Protein AF-A0A946QRP7-F1 (afdb_monomer)

Nearest PDB structures (foldseek):
  4a2l-assembly2_D  TM=2.922E-01  e=2.747E-07  Bacteroides thetaiotaomicron VPI-5482
  6b9p-assembly1_B  TM=4.156E-01  e=3.547E+00  Canavalia ensiformis
  6b9o-assembly1_B  TM=3.898E-01  e=5.052E+00  Canavalia ensiformis
  1o7d-assembly1_D  TM=2.443E-01  e=5.052E+00  Bos taurus
  4dcb-assembly1_A  TM=2.037E-01  e=5.589E+00  Yersinia pestis

Radius of gyration: 25.1 Å; Cα contacts (8 Å, |Δi|>4): 862; chains: 1; bounding box: 64×83×56 Å

Solvent-accessible surface area (backbone atoms only — not comparable to full-atom values): 19568 Å² total; per-residue (Å²): 140,82,86,84,82,82,82,82,81,80,81,77,78,76,80,74,70,78,79,67,77,67,66,75,64,55,45,52,29,29,33,78,81,69,46,46,33,47,33,47,56,56,91,50,37,37,37,35,41,32,65,49,66,66,52,32,25,36,39,36,46,32,38,52,60,80,53,36,36,43,34,41,37,36,36,39,86,80,22,74,44,75,55,55,36,38,42,31,33,35,53,80,49,76,48,35,35,36,56,74,46,60,46,57,94,68,84,69,53,38,36,37,47,64,73,92,68,90,76,70,59,99,82,59,80,80,86,62,72,75,74,69,53,44,74,48,96,40,78,53,23,27,52,47,88,72,55,57,28,47,21,37,33,96,56,35,38,37,36,15,14,71,82,67,5,29,36,34,27,37,67,88,74,68,50,54,40,85,70,39,68,87,53,34,18,56,21,33,21,36,32,90,84,66,33,51,33,27,18,31,77,87,19,36,39,33,36,43,80,83,86,51,78,44,77,54,83,53,63,51,37,71,32,44,28,52,34,79,86,61,40,44,35,37,34,30,81,82,28,33,35,28,38,49,40,80,89,78,65,42,69,46,77,75,50,74,50,96,76,44,76,59,47,66,49,56,42,99,69,23,47,35,38,40,26,88,94,50,39,27,46,23,40,33,49,81,84,76,49,75,73,46,67,52,59,93,82,60,50,59,75,39,70,27,52,15,68,81,59,50,40,35,32,23,32,59,92,74,25,34,33,28,37,59,52,97,93,41,78,44,80,42,68,77,55,46,38,38,73,35,53,26,29,20,60,91,57,54,60,36,31,35,46,56,130

pLDDT: mean 77.42, std 19.32, range [30.17, 98.19]

Structure (mmCIF, N/CA/C/O backbone):
data_AF-A0A946QRP7-F1
#
_entry.id   AF-A0A946QRP7-F1
#
loop_
_atom_site.group_PDB
_atom_site.id
_atom_site.type_symbol
_atom_site.label_atom_id
_atom_site.label_alt_id
_atom_site.label_comp_id
_atom_site.label_asym_id
_atom_site.label_entity_id
_atom_site.label_seq_id
_atom_site.pdbx_PDB_ins_code
_atom_site.Cartn_x
_atom_site.Cartn_y
_atom_site.Cartn_z
_atom_site.occupancy
_atom_site.B_iso_or_equiv
_atom_site.auth_seq_id
_atom_site.auth_comp_id
_atom_site.auth_asym_id
_atom_site.auth_atom_id
_atom_site.pdbx_PDB_model_num
ATOM 1 N N . MET A 1 1 ? 7.697 61.506 28.851 1.00 39.06 1 MET A N 1
ATOM 2 C CA . MET A 1 1 ? 7.958 61.391 27.393 1.00 39.06 1 MET A CA 1
ATOM 3 C C . MET A 1 1 ? 9.450 61.126 27.231 1.00 39.06 1 MET A C 1
ATOM 5 O O . MET A 1 1 ? 10.197 61.943 27.731 1.00 39.06 1 MET A O 1
ATOM 9 N N . LYS A 1 2 ? 10.005 60.052 26.667 1.00 37.62 2 LYS A N 1
ATOM 10 C CA . LYS A 1 2 ? 9.560 58.898 25.871 1.00 37.62 2 LYS A CA 1
ATOM 11 C C . LYS A 1 2 ? 10.498 57.733 26.256 1.00 37.62 2 LYS A C 1
ATOM 13 O O . LYS A 1 2 ? 11.707 57.932 26.223 1.00 37.62 2 LYS A O 1
ATOM 18 N N . ASN A 1 3 ? 9.971 56.549 26.568 1.00 34.47 3 ASN A N 1
ATOM 19 C CA . ASN A 1 3 ? 10.776 55.323 26.631 1.00 34.47 3 ASN A CA 1
ATOM 20 C C . ASN A 1 3 ? 10.746 54.674 25.245 1.00 34.47 3 ASN A C 1
ATOM 22 O O . ASN A 1 3 ? 9.676 54.327 24.750 1.00 34.47 3 ASN A O 1
ATOM 26 N N . ILE A 1 4 ? 11.907 54.561 24.602 1.00 39.34 4 ILE A N 1
ATOM 27 C CA . ILE A 1 4 ? 12.066 53.889 23.310 1.00 39.34 4 ILE A CA 1
ATOM 28 C C . ILE A 1 4 ? 12.371 52.418 23.601 1.00 39.34 4 ILE A C 1
ATOM 30 O O . ILE A 1 4 ? 13.476 52.080 24.021 1.00 39.34 4 ILE A O 1
ATOM 34 N N . LEU A 1 5 ? 11.381 51.549 23.397 1.00 35.47 5 LEU A N 1
ATOM 35 C CA . LEU A 1 5 ? 11.572 50.100 23.369 1.00 35.47 5 LEU A CA 1
ATOM 36 C C . LEU A 1 5 ? 12.282 49.730 22.056 1.00 35.47 5 LEU A C 1
ATOM 38 O O . LEU A 1 5 ? 11.764 49.997 20.972 1.00 35.47 5 LEU A O 1
ATOM 42 N N . ARG A 1 6 ? 13.464 49.115 22.144 1.00 36.88 6 ARG A N 1
ATOM 43 C CA . ARG A 1 6 ? 14.129 48.475 21.001 1.00 36.88 6 ARG A CA 1
ATOM 44 C C . ARG A 1 6 ? 13.546 47.072 20.822 1.00 36.88 6 ARG A C 1
ATOM 46 O O . ARG A 1 6 ? 13.785 46.205 21.655 1.00 36.88 6 ARG A O 1
ATOM 53 N N . PHE A 1 7 ? 12.795 46.853 19.745 1.00 32.69 7 PHE A N 1
ATOM 54 C CA . PHE A 1 7 ? 12.431 45.514 19.280 1.00 32.69 7 PHE A CA 1
ATOM 55 C C . PHE A 1 7 ? 13.573 44.966 18.421 1.00 32.69 7 PHE A C 1
ATOM 57 O O . PHE A 1 7 ? 13.824 45.463 17.325 1.00 32.69 7 PHE A O 1
ATOM 64 N N . SER A 1 8 ? 14.271 43.948 18.920 1.00 33.03 8 SER A N 1
ATOM 65 C CA . SER A 1 8 ? 15.189 43.150 18.108 1.00 33.03 8 SER A CA 1
ATOM 66 C C . SER A 1 8 ? 14.379 42.101 17.348 1.00 33.03 8 SER A C 1
ATOM 68 O O . SER A 1 8 ? 13.858 41.161 17.943 1.00 33.03 8 SER A O 1
ATOM 70 N N . ILE A 1 9 ? 14.256 42.276 16.034 1.00 35.59 9 ILE A N 1
ATOM 71 C CA . ILE A 1 9 ? 13.738 41.260 15.114 1.00 35.59 9 ILE A CA 1
ATOM 72 C C . ILE A 1 9 ? 14.839 40.208 14.921 1.00 35.59 9 ILE A C 1
ATOM 74 O O . ILE A 1 9 ? 15.878 40.492 14.329 1.00 35.59 9 ILE A O 1
ATOM 78 N N . PHE A 1 10 ? 14.614 38.993 15.419 1.00 31.73 10 PHE A N 1
ATOM 79 C CA . PHE A 1 10 ? 15.384 37.818 15.017 1.00 31.73 10 PHE A CA 1
ATOM 80 C C . PHE A 1 10 ? 14.752 37.250 13.742 1.00 31.73 10 PHE A C 1
ATOM 82 O O . PHE A 1 10 ? 13.746 36.547 13.797 1.00 31.73 10 PHE A O 1
ATOM 89 N N . ILE A 1 11 ? 15.331 37.569 12.583 1.00 35.50 11 ILE A N 1
ATOM 90 C CA . ILE A 1 11 ? 15.075 36.815 11.352 1.00 35.50 11 ILE A CA 1
ATOM 91 C C . ILE A 1 11 ? 15.794 35.473 11.512 1.00 35.50 11 ILE A C 1
ATOM 93 O O . ILE A 1 11 ? 17.017 35.388 11.412 1.00 35.50 11 ILE A O 1
ATOM 97 N N . VAL A 1 12 ? 15.031 34.417 11.789 1.00 35.22 12 VAL A N 1
ATOM 98 C CA . VAL A 1 12 ? 15.504 33.044 11.610 1.00 35.22 12 VAL A CA 1
ATOM 99 C C . VAL A 1 12 ? 15.478 32.778 10.110 1.00 35.22 12 VAL A C 1
ATOM 101 O O . VAL A 1 12 ? 14.431 32.487 9.536 1.00 35.22 12 VAL A O 1
ATOM 104 N N . ILE A 1 13 ? 16.632 32.925 9.457 1.00 35.66 13 ILE A N 1
ATOM 105 C CA . ILE A 1 13 ? 16.834 32.400 8.107 1.00 35.66 13 ILE A CA 1
ATOM 106 C C . ILE A 1 13 ? 16.807 30.880 8.249 1.00 35.66 13 ILE A C 1
ATOM 108 O O . ILE A 1 13 ? 17.801 30.257 8.618 1.00 35.66 13 ILE A O 1
ATOM 112 N N . SER A 1 14 ? 15.636 30.285 8.015 1.00 40.03 14 SER A N 1
ATOM 113 C CA . SER A 1 14 ? 15.530 28.853 7.778 1.00 40.03 14 SER A CA 1
ATOM 114 C C . SER A 1 14 ? 16.310 28.575 6.500 1.00 40.03 14 SER A C 1
ATOM 116 O O . SER A 1 14 ? 15.848 28.861 5.394 1.00 40.03 14 SER A O 1
ATOM 118 N N . ILE A 1 15 ? 17.536 28.077 6.655 1.00 37.69 15 ILE A N 1
ATOM 119 C CA . ILE A 1 15 ? 18.258 27.429 5.569 1.00 37.69 15 ILE A CA 1
ATOM 120 C C . ILE A 1 15 ? 17.484 26.139 5.320 1.00 37.69 15 ILE A C 1
ATOM 122 O O . ILE A 1 15 ? 17.766 25.091 5.898 1.00 37.69 15 ILE A O 1
ATOM 126 N N . CYS A 1 16 ? 16.435 26.252 4.508 1.00 33.66 16 CYS A N 1
ATOM 127 C CA . CYS A 1 16 ? 15.774 25.127 3.889 1.00 33.66 16 CYS A CA 1
ATOM 128 C C . CYS A 1 16 ? 16.827 24.532 2.954 1.00 33.66 16 CYS A C 1
ATOM 130 O O . CYS A 1 16 ? 16.974 24.960 1.815 1.00 33.66 16 CYS A O 1
ATOM 132 N N . CYS A 1 17 ? 17.668 23.644 3.482 1.00 30.17 17 CYS A N 1
ATOM 133 C CA . CYS A 1 17 ? 18.498 22.798 2.650 1.00 30.17 17 CYS A CA 1
ATOM 134 C C . CYS A 1 17 ? 17.491 21.894 1.934 1.00 30.17 17 CYS A C 1
ATOM 136 O O . CYS A 1 17 ? 16.826 21.112 2.622 1.00 30.17 17 CYS A O 1
ATOM 138 N N . PRO A 1 18 ? 17.253 22.054 0.620 1.00 32.53 18 PRO A N 1
ATOM 139 C CA . PRO A 1 18 ? 16.325 21.179 -0.066 1.00 32.53 18 PRO A CA 1
ATOM 140 C C . PRO A 1 18 ? 16.868 19.762 0.092 1.00 32.53 18 PRO A C 1
ATOM 142 O O . PRO A 1 18 ? 17.923 19.428 -0.447 1.00 32.53 18 PRO A O 1
ATOM 145 N N . PHE A 1 19 ? 16.165 18.930 0.860 1.00 37.78 19 PHE A N 1
ATOM 146 C CA . PHE A 1 19 ? 16.312 17.490 0.744 1.00 37.78 19 PHE A CA 1
ATOM 147 C C . PHE A 1 19 ? 15.860 17.162 -0.678 1.00 37.78 19 PHE A C 1
ATOM 149 O O . PHE A 1 19 ? 14.668 17.036 -0.953 1.00 37.78 19 PHE A O 1
ATOM 156 N N . MET A 1 20 ? 16.814 17.128 -1.611 1.00 38.25 20 MET A N 1
ATOM 157 C CA . MET A 1 20 ? 16.588 16.548 -2.923 1.00 38.25 20 MET A CA 1
ATOM 158 C C . MET A 1 20 ? 16.063 15.138 -2.681 1.00 38.25 20 MET A C 1
ATOM 160 O O . MET A 1 20 ? 16.712 14.341 -2.002 1.00 38.25 20 MET A O 1
ATOM 164 N N . SER A 1 21 ? 14.861 14.858 -3.187 1.00 44.31 21 SER A N 1
ATOM 165 C CA . SER A 1 21 ? 14.341 13.499 -3.244 1.00 44.31 21 SER A CA 1
ATOM 166 C C . SER A 1 21 ? 15.401 12.654 -3.932 1.00 44.31 21 SER A C 1
ATOM 168 O O . SER A 1 21 ? 15.685 12.876 -5.109 1.00 44.31 21 SER A O 1
ATOM 170 N N . VAL A 1 22 ? 16.015 11.723 -3.202 1.00 50.28 22 VAL A N 1
ATOM 171 C CA . VAL A 1 22 ? 16.937 10.773 -3.816 1.00 50.28 22 VAL A CA 1
ATOM 172 C C . VAL A 1 22 ? 16.120 10.026 -4.864 1.00 50.28 22 VAL A C 1
ATOM 174 O O . VAL A 1 22 ? 15.100 9.415 -4.544 1.00 50.28 22 VAL A O 1
ATOM 177 N N . SER A 1 23 ? 16.506 10.146 -6.130 1.00 63.38 23 SER A N 1
ATOM 178 C CA . SER A 1 23 ? 15.868 9.414 -7.222 1.00 63.38 23 SER A CA 1
ATOM 179 C C . SER A 1 23 ? 15.846 7.925 -6.878 1.00 63.38 23 SER A C 1
ATOM 181 O O . SER A 1 23 ? 16.883 7.401 -6.484 1.00 63.38 23 SER A O 1
ATOM 183 N N . GLN A 1 24 ? 14.715 7.238 -7.040 1.00 81.88 24 GLN A N 1
ATOM 184 C CA . GLN A 1 24 ? 14.679 5.779 -6.928 1.00 81.88 24 GLN A CA 1
ATOM 185 C C . GLN A 1 24 ? 15.330 5.175 -8.180 1.00 81.88 24 GLN A C 1
ATOM 187 O O . GLN A 1 24 ? 14.767 5.248 -9.273 1.00 81.88 24 GLN A O 1
ATOM 192 N N . LEU A 1 25 ? 16.521 4.595 -8.035 1.00 89.75 25 LEU A N 1
ATOM 193 C CA . LEU A 1 25 ? 17.347 4.079 -9.135 1.00 89.75 25 LEU A CA 1
ATOM 194 C C . LEU A 1 25 ? 17.228 2.566 -9.343 1.00 89.75 25 LEU A C 1
ATOM 196 O O . LEU A 1 25 ? 17.744 2.050 -10.336 1.00 89.75 25 LEU A O 1
ATOM 200 N N . THR A 1 26 ? 16.513 1.856 -8.465 1.00 90.31 26 THR A N 1
ATOM 201 C CA . THR A 1 26 ? 16.269 0.412 -8.620 1.00 90.31 26 THR A CA 1
ATOM 202 C C . THR A 1 26 ? 15.636 0.106 -9.980 1.00 90.31 26 THR A C 1
ATOM 204 O O . THR A 1 26 ? 14.641 0.735 -10.349 1.00 90.31 26 THR A O 1
ATOM 207 N N . GLY A 1 27 ? 16.209 -0.837 -10.733 1.00 86.44 27 GLY A N 1
ATOM 208 C CA . GLY A 1 27 ? 15.707 -1.250 -12.045 1.00 86.44 27 GLY A CA 1
ATOM 209 C C . GLY A 1 27 ? 16.775 -1.827 -12.974 1.00 86.44 27 GLY A C 1
ATOM 210 O O . GLY A 1 27 ? 17.917 -2.063 -12.574 1.00 86.44 27 GLY A O 1
ATOM 211 N N . ILE A 1 28 ? 16.386 -2.033 -14.234 1.00 88.38 28 ILE A N 1
ATOM 212 C CA . 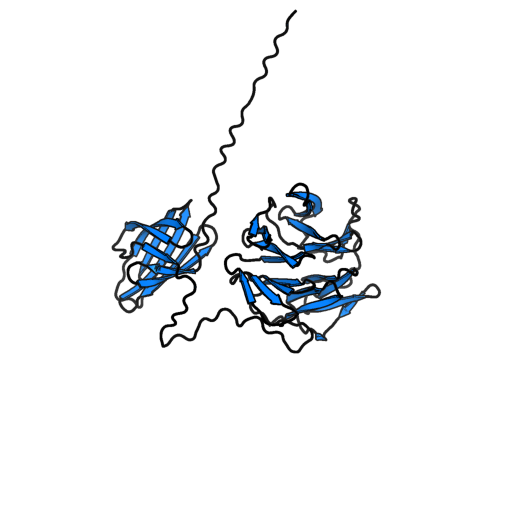ILE A 1 28 ? 17.279 -2.453 -15.316 1.00 88.38 28 ILE A CA 1
ATOM 213 C C . ILE A 1 28 ? 17.773 -1.229 -16.082 1.00 88.38 28 ILE A C 1
ATOM 215 O O . ILE A 1 28 ? 17.001 -0.334 -16.438 1.00 88.38 28 ILE A O 1
ATOM 219 N N . TRP A 1 29 ? 19.075 -1.202 -16.321 1.00 93.38 29 TRP A N 1
ATOM 220 C CA . TRP A 1 29 ? 19.761 -0.115 -16.995 1.00 93.38 29 TRP A CA 1
ATOM 221 C C . TRP A 1 29 ? 20.676 -0.672 -18.070 1.00 93.38 29 TRP A C 1
ATOM 223 O O . TRP A 1 29 ? 21.214 -1.766 -17.934 1.00 93.38 29 TRP A O 1
ATOM 233 N N . THR A 1 30 ? 20.902 0.104 -19.116 1.00 92.56 30 THR A N 1
ATOM 234 C CA . THR A 1 30 ? 21.876 -0.214 -20.159 1.00 92.56 30 THR A CA 1
ATOM 235 C C . THR A 1 30 ? 22.896 0.899 -20.253 1.00 92.56 30 THR A C 1
ATOM 237 O O . THR A 1 30 ? 22.523 2.076 -20.201 1.00 92.56 30 THR A O 1
ATOM 240 N N . ASP A 1 31 ? 24.170 0.551 -20.399 1.00 92.19 31 ASP A N 1
ATOM 241 C CA . ASP A 1 31 ? 25.181 1.555 -20.704 1.00 92.19 31 ASP A CA 1
ATOM 242 C C . ASP A 1 31 ? 25.206 1.929 -22.197 1.00 92.19 31 ASP A C 1
ATOM 244 O O . ASP A 1 31 ? 24.522 1.345 -23.040 1.00 92.19 31 ASP A O 1
ATOM 248 N N . ASN A 1 32 ? 26.031 2.913 -22.542 1.00 86.69 32 ASN A N 1
ATOM 249 C CA . ASN A 1 32 ? 26.292 3.325 -23.921 1.00 86.69 32 ASN A CA 1
ATOM 250 C C . ASN A 1 32 ? 27.049 2.278 -24.765 1.00 86.69 32 ASN A C 1
ATOM 252 O O . ASN A 1 32 ? 27.237 2.495 -25.960 1.00 86.69 32 ASN A O 1
ATOM 256 N N . GLY A 1 33 ? 27.515 1.185 -24.158 1.00 78.12 33 GLY A N 1
ATOM 257 C CA . GLY A 1 33 ? 28.095 0.020 -24.824 1.00 78.12 33 GLY A CA 1
ATOM 258 C C . GLY A 1 33 ? 27.110 -1.144 -24.988 1.00 78.12 33 GLY A C 1
ATOM 259 O O . GLY A 1 33 ? 27.500 -2.180 -25.523 1.00 78.12 33 GLY A O 1
ATOM 260 N N . GLY A 1 34 ? 25.858 -0.986 -24.543 1.00 80.94 34 GLY A N 1
ATOM 261 C CA . GLY A 1 34 ? 24.814 -2.010 -24.590 1.00 80.94 34 GLY A CA 1
ATOM 262 C C . GLY A 1 34 ? 24.870 -3.045 -23.459 1.00 80.94 34 GLY A C 1
ATOM 263 O O . GLY A 1 34 ? 24.078 -3.985 -23.468 1.00 80.94 34 GLY A O 1
ATOM 264 N N . ALA A 1 35 ? 25.768 -2.905 -22.480 1.00 84.88 35 ALA A N 1
ATOM 265 C CA . ALA A 1 35 ? 25.835 -3.810 -21.337 1.00 84.88 35 ALA A CA 1
ATOM 266 C C . ALA A 1 35 ? 24.658 -3.569 -20.384 1.00 84.88 35 ALA A C 1
ATOM 268 O O . ALA A 1 35 ? 24.302 -2.424 -20.098 1.00 84.88 35 ALA A O 1
ATOM 269 N N . THR A 1 36 ? 24.066 -4.652 -19.874 1.00 89.88 36 THR A N 1
ATOM 270 C CA . THR A 1 36 ? 22.889 -4.596 -18.996 1.00 89.88 36 THR A CA 1
ATOM 271 C C . THR A 1 36 ? 23.290 -4.643 -17.524 1.00 89.88 36 THR A C 1
ATOM 273 O O . THR A 1 36 ? 24.030 -5.523 -17.087 1.00 89.88 36 THR A O 1
ATOM 276 N N . TYR A 1 37 ? 22.739 -3.714 -16.752 1.00 94.06 37 TYR A N 1
ATOM 277 C CA . TYR A 1 37 ? 22.944 -3.520 -15.325 1.00 94.06 37 TYR A CA 1
ATOM 278 C C . TYR A 1 37 ? 21.640 -3.793 -14.576 1.00 94.06 37 TYR A C 1
ATOM 280 O O . TYR A 1 37 ? 20.587 -3.252 -14.916 1.00 94.06 37 TYR A O 1
ATOM 288 N N . ARG A 1 38 ? 21.721 -4.594 -13.515 1.00 94.31 38 ARG A N 1
ATOM 289 C CA . ARG A 1 38 ? 20.646 -4.806 -12.542 1.00 94.31 38 ARG A CA 1
ATOM 290 C C . ARG A 1 38 ? 20.975 -3.976 -11.313 1.00 94.31 38 ARG A C 1
ATOM 292 O O . ARG A 1 38 ? 21.889 -4.324 -10.571 1.00 94.31 38 ARG A O 1
ATOM 299 N N . ILE A 1 39 ? 20.275 -2.862 -11.135 1.00 95.50 39 ILE A N 1
ATOM 300 C CA . ILE A 1 39 ? 20.552 -1.889 -10.077 1.00 95.50 39 ILE A CA 1
ATOM 301 C C . ILE A 1 39 ? 19.538 -2.060 -8.948 1.00 95.50 39 ILE A C 1
ATOM 303 O O . ILE A 1 39 ? 18.332 -2.107 -9.192 1.00 95.50 39 ILE A O 1
ATOM 307 N N . ARG A 1 40 ? 20.023 -2.099 -7.704 1.00 91.50 40 ARG A N 1
ATOM 308 C CA . ARG A 1 40 ? 19.209 -2.055 -6.484 1.00 91.50 40 ARG A CA 1
ATOM 309 C C . ARG A 1 40 ? 19.663 -0.895 -5.617 1.00 91.50 40 ARG A C 1
ATOM 311 O O . ARG A 1 40 ? 20.842 -0.779 -5.301 1.00 91.50 40 ARG A O 1
ATOM 318 N N . GLN A 1 41 ? 18.713 -0.077 -5.195 1.00 90.62 41 GLN A N 1
ATOM 319 C CA . GLN A 1 41 ? 18.931 0.970 -4.211 1.00 90.62 41 GLN A CA 1
ATOM 320 C C . GLN A 1 41 ? 18.206 0.617 -2.911 1.00 90.62 41 GLN A C 1
ATOM 322 O O . GLN A 1 41 ? 17.054 0.179 -2.926 1.00 90.62 41 GLN A O 1
ATOM 327 N N . ILE A 1 42 ? 18.890 0.807 -1.787 1.00 85.00 42 ILE A N 1
ATOM 328 C CA . ILE A 1 42 ? 18.344 0.664 -0.436 1.00 85.00 42 ILE A CA 1
ATOM 329 C C . ILE A 1 42 ? 18.769 1.915 0.322 1.00 85.00 42 ILE A C 1
ATOM 331 O O . ILE A 1 42 ? 19.952 2.103 0.586 1.00 85.00 42 ILE A O 1
ATOM 335 N N . GLU A 1 43 ? 17.814 2.794 0.626 1.00 84.69 43 GLU A N 1
ATOM 336 C CA . GLU A 1 43 ? 18.100 4.114 1.202 1.00 84.69 43 GLU A CA 1
ATOM 337 C C . GLU A 1 43 ? 19.134 4.891 0.357 1.00 84.69 43 GLU A C 1
ATOM 339 O O . GLU A 1 43 ? 18.886 5.174 -0.820 1.00 84.69 43 GLU A O 1
ATOM 344 N N . ASN A 1 44 ? 20.286 5.234 0.942 1.00 83.75 44 ASN A N 1
ATOM 345 C CA . ASN A 1 44 ? 21.397 5.901 0.269 1.00 83.75 44 ASN A CA 1
ATOM 346 C C . ASN A 1 44 ? 22.451 4.927 -0.278 1.00 83.75 44 ASN A C 1
ATOM 348 O O . ASN A 1 44 ? 23.471 5.381 -0.780 1.00 83.75 44 ASN A O 1
ATOM 352 N N . GLN A 1 45 ? 22.251 3.617 -0.174 1.00 92.94 45 GLN A N 1
ATOM 353 C CA . GLN A 1 45 ? 23.156 2.613 -0.723 1.00 92.94 45 GLN A CA 1
ATOM 354 C C . GLN A 1 45 ? 22.681 2.170 -2.100 1.00 92.94 45 GLN A C 1
ATOM 356 O O . GLN A 1 45 ? 21.482 2.032 -2.352 1.00 92.94 45 GLN A O 1
ATOM 361 N N . ILE A 1 46 ? 23.633 1.898 -2.986 1.00 96.06 46 ILE A N 1
ATOM 362 C CA . ILE A 1 46 ? 23.363 1.383 -4.321 1.00 96.06 46 ILE A CA 1
ATOM 363 C C . ILE A 1 46 ? 24.275 0.204 -4.627 1.00 96.06 46 ILE A C 1
ATOM 365 O O . ILE A 1 46 ? 25.467 0.198 -4.315 1.00 96.06 46 ILE A O 1
ATOM 369 N N . PHE A 1 47 ? 23.683 -0.793 -5.261 1.00 95.75 47 PHE A N 1
ATOM 370 C CA . PHE A 1 47 ? 24.327 -2.018 -5.682 1.00 95.75 47 PHE A CA 1
ATOM 371 C C . PHE A 1 47 ? 24.018 -2.226 -7.156 1.00 95.75 47 PHE A C 1
ATOM 373 O O . PHE A 1 47 ? 22.900 -1.942 -7.599 1.00 95.75 47 PHE A O 1
ATOM 380 N N . TRP A 1 48 ? 24.964 -2.777 -7.907 1.00 96.56 48 TRP A N 1
ATOM 381 C CA . TRP A 1 48 ? 24.611 -3.390 -9.179 1.00 96.56 48 TRP A CA 1
ATOM 382 C C . TRP A 1 48 ? 25.356 -4.679 -9.437 1.00 96.56 48 TRP A C 1
ATOM 384 O O . TRP A 1 48 ? 26.461 -4.897 -8.937 1.00 96.56 48 TRP A O 1
ATOM 394 N N . SER A 1 49 ? 24.750 -5.490 -10.293 1.00 94.25 49 SER A N 1
ATOM 395 C CA . SER A 1 49 ? 25.445 -6.508 -11.063 1.00 94.25 49 SER A CA 1
ATOM 396 C C . SER A 1 49 ? 25.302 -6.206 -12.552 1.00 94.25 49 SER A C 1
ATOM 398 O O . SER A 1 49 ? 24.255 -5.747 -13.014 1.00 94.25 49 SER A O 1
ATOM 400 N N . MET A 1 50 ? 26.366 -6.452 -13.307 1.00 91.94 50 MET A N 1
ATOM 401 C CA . MET A 1 50 ? 26.383 -6.374 -14.762 1.00 91.94 50 MET A CA 1
ATOM 402 C C . MET A 1 50 ? 26.977 -7.657 -15.314 1.00 91.94 50 MET A C 1
ATOM 404 O O . MET A 1 50 ? 28.037 -8.093 -14.870 1.00 91.94 50 MET A O 1
ATOM 408 N N . ASP A 1 51 ? 26.278 -8.251 -16.275 1.00 84.44 51 ASP A N 1
ATOM 409 C CA . ASP A 1 51 ? 26.705 -9.471 -16.946 1.00 84.44 51 ASP A CA 1
ATOM 410 C C . ASP A 1 51 ? 26.921 -9.178 -18.430 1.00 84.44 51 ASP A C 1
ATOM 412 O O . ASP A 1 51 ? 25.978 -8.899 -19.169 1.00 84.44 51 ASP A O 1
ATOM 416 N N . ALA A 1 52 ? 28.183 -9.215 -18.844 1.00 82.50 52 ALA A N 1
ATOM 417 C CA . ALA A 1 52 ? 28.613 -9.123 -20.231 1.00 82.50 52 ALA A CA 1
ATOM 418 C C . ALA A 1 52 ? 29.606 -10.255 -20.537 1.00 82.50 52 ALA A C 1
ATOM 420 O O . ALA A 1 52 ? 30.641 -10.061 -21.194 1.00 82.50 52 ALA A O 1
ATOM 421 N N . ARG A 1 53 ? 29.338 -11.452 -20.001 1.00 84.44 53 ARG A N 1
ATOM 422 C CA . ARG A 1 53 ? 30.155 -12.641 -20.255 1.00 84.44 53 ARG A CA 1
ATOM 423 C C . ARG A 1 53 ? 30.174 -12.996 -21.754 1.00 84.44 53 ARG A C 1
ATOM 425 O O . ARG A 1 53 ? 29.228 -12.701 -22.478 1.00 84.44 53 ARG A O 1
ATOM 432 N N . PRO A 1 54 ? 31.278 -13.589 -22.253 1.00 82.00 54 PRO A N 1
ATOM 433 C CA . PRO A 1 54 ? 32.444 -14.051 -21.494 1.00 82.00 54 PRO A CA 1
ATOM 434 C C . PRO A 1 54 ? 33.446 -12.937 -21.143 1.00 82.00 54 PRO A C 1
ATOM 436 O O . PRO A 1 54 ? 34.491 -13.219 -20.565 1.00 82.00 54 PRO A O 1
ATOM 439 N N . ARG A 1 55 ? 33.198 -11.671 -21.511 1.00 80.88 55 ARG A N 1
ATOM 440 C CA . ARG A 1 55 ? 34.168 -10.587 -21.303 1.00 80.88 55 ARG A CA 1
ATOM 441 C C . ARG A 1 55 ? 34.286 -10.208 -19.830 1.00 80.88 55 ARG A C 1
ATOM 443 O O . ARG A 1 55 ? 35.396 -10.209 -19.306 1.00 80.88 55 ARG A O 1
ATOM 450 N N . VAL A 1 56 ? 33.172 -9.903 -19.175 1.00 86.12 56 VAL A N 1
ATOM 451 C CA . VAL A 1 56 ? 33.170 -9.437 -17.785 1.00 86.12 56 VAL A CA 1
ATOM 452 C C . VAL A 1 56 ? 31.865 -9.802 -17.081 1.00 86.12 56 VAL A C 1
ATOM 454 O O . VAL A 1 56 ? 30.791 -9.711 -17.672 1.00 86.12 56 VAL A O 1
ATOM 457 N N . LEU A 1 57 ? 31.978 -10.196 -15.817 1.00 89.81 57 LEU A N 1
ATOM 458 C CA . LEU A 1 57 ? 30.897 -10.176 -14.839 1.00 89.81 57 LEU A CA 1
ATOM 459 C C . LEU A 1 57 ? 31.337 -9.179 -13.766 1.00 89.81 57 LEU A C 1
ATOM 461 O O . LEU A 1 57 ? 32.438 -9.301 -13.238 1.00 89.81 57 LEU A O 1
ATOM 465 N N . ASN A 1 58 ? 30.536 -8.153 -13.503 1.00 94.00 58 ASN A N 1
ATOM 466 C CA . ASN A 1 58 ? 30.935 -7.004 -12.696 1.00 94.00 58 ASN A CA 1
ATOM 467 C C . ASN A 1 58 ? 29.928 -6.751 -11.576 1.00 94.00 58 ASN A C 1
ATOM 469 O O . ASN A 1 58 ? 28.718 -6.865 -11.779 1.00 94.00 58 ASN A O 1
ATOM 473 N N . VAL A 1 59 ? 30.429 -6.359 -10.409 1.00 96.88 59 VAL A N 1
ATOM 474 C CA . VAL A 1 59 ? 29.611 -5.889 -9.289 1.00 96.88 59 VAL A CA 1
ATOM 475 C C . VAL A 1 59 ? 30.067 -4.513 -8.831 1.00 96.88 59 VAL A C 1
ATOM 477 O O . VAL A 1 59 ? 31.243 -4.161 -8.942 1.00 96.88 59 VAL A O 1
ATOM 480 N N . PHE A 1 60 ? 29.138 -3.745 -8.273 1.00 98.19 60 PHE A N 1
ATOM 481 C CA . PHE A 1 60 ? 29.411 -2.449 -7.663 1.00 98.19 60 PHE A CA 1
ATOM 482 C C . PHE A 1 60 ? 28.640 -2.282 -6.370 1.00 98.19 60 PHE A C 1
ATOM 484 O O . PHE A 1 60 ? 27.499 -2.729 -6.248 1.00 98.19 60 PHE A O 1
ATOM 491 N N . TYR A 1 61 ? 29.270 -1.573 -5.442 1.00 97.44 61 TYR A N 1
ATOM 492 C CA . TYR A 1 61 ? 28.647 -1.051 -4.240 1.00 97.44 61 TYR A CA 1
ATOM 493 C C . TYR A 1 61 ? 29.060 0.404 -4.045 1.00 97.44 61 TYR A C 1
ATOM 495 O O . TYR A 1 61 ? 30.246 0.738 -4.119 1.00 97.44 61 TYR A O 1
ATOM 503 N N . GLY A 1 62 ? 28.089 1.262 -3.754 1.00 96.44 62 GLY A N 1
ATOM 504 C CA . GLY A 1 62 ? 28.322 2.677 -3.528 1.00 96.44 62 GLY A CA 1
ATOM 505 C C . GLY A 1 62 ? 27.269 3.334 -2.654 1.00 96.44 62 GLY A C 1
ATOM 506 O O . GLY A 1 62 ? 26.320 2.706 -2.185 1.00 96.44 62 GLY A O 1
ATOM 507 N N . VAL A 1 63 ? 27.459 4.632 -2.458 1.00 92.69 63 VAL A N 1
ATOM 508 C CA . VAL A 1 63 ? 26.580 5.506 -1.691 1.00 92.69 63 VAL A CA 1
ATOM 509 C C . VAL A 1 63 ? 26.136 6.691 -2.539 1.00 92.69 63 VAL A C 1
ATOM 511 O O . VAL A 1 63 ? 26.879 7.175 -3.393 1.00 92.69 63 VAL A O 1
ATOM 514 N N . ILE A 1 64 ? 24.917 7.155 -2.292 1.00 94.12 64 ILE A N 1
ATOM 515 C CA . ILE A 1 64 ? 24.292 8.301 -2.942 1.00 94.12 64 ILE A CA 1
ATOM 516 C C . ILE A 1 64 ? 24.337 9.483 -1.971 1.00 94.12 64 ILE A C 1
ATOM 518 O O . ILE A 1 64 ? 23.817 9.404 -0.857 1.00 94.12 64 ILE A O 1
ATOM 522 N N . ALA A 1 65 ? 24.945 10.587 -2.398 1.00 86.56 65 ALA A N 1
ATOM 523 C CA . ALA A 1 65 ? 24.989 11.848 -1.668 1.00 86.56 65 ALA A CA 1
ATOM 524 C C . ALA A 1 65 ? 24.519 12.980 -2.591 1.00 86.56 65 ALA A C 1
ATOM 526 O O . ALA A 1 65 ? 25.227 13.388 -3.512 1.00 86.56 65 ALA A O 1
ATOM 527 N N . GLY A 1 66 ? 23.299 13.472 -2.359 1.00 85.94 66 GLY A N 1
ATOM 528 C CA . GLY A 1 66 ? 22.632 14.379 -3.293 1.00 85.94 66 GLY A CA 1
ATOM 529 C C . GLY A 1 66 ? 22.351 13.672 -4.618 1.00 85.94 66 GLY A C 1
ATOM 530 O O . GLY A 1 66 ? 21.661 12.657 -4.646 1.00 85.94 66 GLY A O 1
ATOM 531 N N . ASP A 1 67 ? 22.911 14.196 -5.703 1.00 89.38 67 ASP A N 1
ATOM 532 C CA . ASP A 1 67 ? 22.805 13.640 -7.055 1.00 89.38 67 ASP A CA 1
ATOM 533 C C . ASP A 1 67 ? 24.103 12.962 -7.527 1.00 89.38 67 ASP A C 1
ATOM 535 O O . ASP A 1 67 ? 24.274 12.681 -8.714 1.00 89.38 67 ASP A O 1
ATOM 539 N N . VAL A 1 68 ? 25.031 12.689 -6.607 1.00 95.00 68 VAL A N 1
ATOM 540 C CA . VAL A 1 68 ? 26.296 12.011 -6.897 1.00 95.00 68 VAL A CA 1
ATOM 541 C C . VAL A 1 68 ? 26.308 10.633 -6.250 1.00 95.00 68 VAL A C 1
ATOM 543 O O . VAL A 1 68 ? 25.985 10.475 -5.074 1.00 95.00 68 VAL A O 1
ATOM 546 N N . ILE A 1 69 ? 26.725 9.636 -7.025 1.00 97.62 69 ILE A N 1
ATOM 547 C CA . ILE A 1 69 ? 26.992 8.279 -6.558 1.00 97.62 69 ILE A CA 1
ATOM 548 C C . ILE A 1 69 ? 28.499 8.086 -6.529 1.00 97.62 69 ILE A C 1
ATOM 550 O O . ILE A 1 69 ? 29.162 8.339 -7.532 1.00 97.62 69 ILE A O 1
ATOM 554 N N . THR A 1 70 ? 29.042 7.590 -5.423 1.00 96.38 70 THR A N 1
ATOM 555 C CA . THR A 1 70 ? 30.443 7.161 -5.339 1.00 96.38 70 THR A CA 1
ATOM 556 C C . THR A 1 70 ? 30.530 5.755 -4.774 1.00 96.38 70 THR A C 1
ATOM 558 O O . THR A 1 70 ? 29.788 5.383 -3.868 1.00 96.38 70 THR A O 1
ATOM 561 N N . GLY A 1 71 ? 31.426 4.936 -5.315 1.00 96.56 71 GLY A N 1
ATOM 562 C CA . GLY A 1 71 ? 31.560 3.560 -4.856 1.00 96.56 71 GLY A CA 1
ATOM 563 C C . GLY A 1 71 ? 32.732 2.820 -5.469 1.00 96.56 71 GLY A C 1
ATOM 564 O O . GLY A 1 71 ? 33.607 3.411 -6.105 1.00 96.56 71 GLY A O 1
ATOM 565 N N . ARG A 1 72 ? 32.736 1.506 -5.262 1.00 96.31 72 ARG A N 1
ATOM 566 C CA . ARG A 1 72 ? 33.768 0.583 -5.733 1.00 96.31 72 ARG A CA 1
ATOM 567 C C . ARG A 1 72 ? 33.155 -0.474 -6.628 1.00 96.31 72 ARG A C 1
ATOM 569 O O . ARG A 1 72 ? 32.072 -0.977 -6.337 1.00 96.31 72 ARG A O 1
ATOM 576 N N . TRP A 1 73 ? 33.878 -0.824 -7.680 1.00 97.31 73 TRP A N 1
ATOM 577 C CA . TRP A 1 73 ? 33.523 -1.904 -8.589 1.00 97.31 73 TRP A CA 1
ATOM 578 C C . TRP A 1 73 ? 34.616 -2.969 -8.606 1.00 97.31 73 TRP A C 1
ATOM 580 O O . TRP A 1 73 ? 35.793 -2.678 -8.369 1.00 97.31 73 TRP A O 1
ATOM 590 N N . ALA A 1 74 ? 34.217 -4.196 -8.912 1.00 96.38 74 ALA A N 1
ATOM 591 C CA . ALA A 1 74 ? 35.126 -5.301 -9.160 1.00 96.38 74 ALA A CA 1
ATOM 592 C C . ALA A 1 74 ? 34.540 -6.242 -10.210 1.00 96.38 74 ALA A C 1
ATOM 594 O O . ALA A 1 74 ? 33.341 -6.533 -10.203 1.00 96.38 74 ALA A O 1
ATOM 595 N N . ASP A 1 75 ? 35.405 -6.731 -11.085 1.00 93.94 75 ASP A N 1
ATOM 596 C CA . ASP A 1 75 ? 35.115 -7.867 -11.940 1.00 93.94 75 ASP A CA 1
ATOM 597 C C . ASP A 1 75 ? 35.258 -9.143 -11.102 1.00 93.94 75 ASP A C 1
ATOM 599 O O . ASP A 1 75 ? 36.228 -9.318 -10.360 1.00 93.94 75 ASP A O 1
ATOM 603 N N . VAL A 1 76 ? 34.262 -10.017 -11.183 1.00 92.62 76 VAL A N 1
ATOM 604 C CA . VAL A 1 76 ? 34.187 -11.269 -10.424 1.00 92.62 76 VAL A CA 1
ATOM 605 C C . VAL A 1 76 ? 34.496 -12.466 -11.337 1.00 92.62 76 VAL A C 1
ATOM 607 O O . VAL A 1 76 ? 34.517 -12.310 -12.564 1.00 92.62 76 VAL A O 1
ATOM 610 N N . PRO A 1 77 ? 34.758 -13.664 -10.773 1.00 90.25 77 PRO A N 1
ATOM 611 C CA . PRO A 1 77 ? 34.961 -14.880 -11.563 1.00 90.25 77 PRO A CA 1
ATOM 612 C C . PRO A 1 77 ? 33.848 -15.128 -12.597 1.00 90.25 77 PRO A C 1
ATOM 614 O O . PRO A 1 77 ? 32.744 -14.609 -12.467 1.00 90.25 77 PRO A O 1
ATOM 617 N N . ASP A 1 78 ? 34.163 -15.925 -13.621 1.00 83.75 78 ASP A N 1
ATOM 618 C CA . ASP A 1 78 ? 33.375 -16.193 -14.845 1.00 83.75 78 ASP A CA 1
ATOM 619 C C . ASP A 1 78 ? 33.480 -15.137 -15.965 1.00 83.75 78 ASP A C 1
ATOM 621 O O . ASP A 1 78 ? 33.004 -15.368 -17.080 1.00 83.75 78 ASP A O 1
ATOM 625 N N . GLY A 1 79 ? 34.160 -14.011 -15.724 1.00 85.12 79 GLY A N 1
ATOM 626 C CA . GLY A 1 79 ? 34.631 -13.084 -16.761 1.00 85.12 79 GLY A CA 1
ATOM 627 C C . GLY A 1 79 ? 36.094 -13.323 -17.163 1.00 85.12 79 GLY A C 1
ATOM 628 O O . GLY A 1 79 ? 36.884 -13.875 -16.401 1.00 85.12 79 GLY A O 1
ATOM 629 N N . ARG A 1 80 ? 36.489 -12.879 -18.365 1.00 87.50 80 ARG A N 1
ATOM 630 C CA . ARG A 1 80 ? 37.902 -12.854 -18.803 1.00 87.50 80 ARG A CA 1
ATOM 631 C C . ARG A 1 80 ? 38.714 -11.736 -18.149 1.00 87.50 80 ARG A C 1
ATOM 633 O O . ARG A 1 80 ? 39.936 -11.834 -18.089 1.00 87.50 80 ARG A O 1
ATOM 640 N N . LEU A 1 81 ? 38.051 -10.655 -17.745 1.00 85.69 81 LEU A N 1
ATOM 641 C CA . LEU A 1 81 ? 38.668 -9.523 -17.058 1.00 85.69 81 LEU A CA 1
ATOM 642 C C . LEU A 1 81 ? 38.567 -9.686 -15.538 1.00 85.69 81 LEU A C 1
ATOM 644 O O . LEU A 1 81 ? 37.648 -10.323 -15.033 1.00 85.69 81 LEU A O 1
ATOM 648 N N . ASN A 1 82 ? 39.528 -9.101 -14.828 1.00 91.12 82 ASN A N 1
ATOM 649 C CA . ASN A 1 82 ? 39.667 -9.136 -13.371 1.00 91.12 82 ASN A CA 1
ATOM 650 C C . ASN A 1 82 ? 39.980 -7.735 -12.804 1.00 91.12 82 ASN A C 1
ATOM 652 O O . ASN A 1 82 ? 40.771 -7.587 -11.869 1.00 91.12 82 ASN A O 1
ATOM 656 N N . GLY A 1 83 ? 39.419 -6.690 -13.420 1.00 90.94 83 GLY A N 1
ATOM 657 C CA . GLY A 1 83 ? 39.621 -5.306 -13.016 1.00 90.94 83 GLY A CA 1
ATOM 658 C C . GLY A 1 83 ? 38.907 -4.959 -11.710 1.00 90.94 83 GLY A C 1
ATOM 659 O O . GLY A 1 83 ? 37.963 -5.617 -11.285 1.00 90.94 83 GLY A O 1
ATOM 660 N N . SER A 1 84 ? 39.350 -3.887 -11.061 1.00 95.12 84 SER A N 1
ATOM 661 C CA . SER A 1 84 ? 38.627 -3.267 -9.950 1.00 95.12 84 SER A CA 1
ATOM 662 C C . SER A 1 84 ? 39.022 -1.800 -9.818 1.00 95.12 84 SER A C 1
ATOM 664 O O . SER A 1 84 ? 40.039 -1.368 -10.368 1.00 95.12 84 SER A O 1
ATOM 666 N N . GLY A 1 85 ? 38.224 -1.029 -9.086 1.00 93.94 85 GLY A N 1
ATOM 667 C CA . GLY A 1 85 ? 38.520 0.375 -8.835 1.00 93.94 85 GLY A CA 1
ATOM 668 C C . GLY A 1 85 ? 37.368 1.124 -8.189 1.00 93.94 85 GLY A C 1
ATOM 669 O O . GLY A 1 85 ? 36.463 0.528 -7.600 1.00 93.94 85 GLY A O 1
ATOM 670 N N . THR A 1 86 ? 37.413 2.448 -8.289 1.00 95.44 86 THR A N 1
ATOM 671 C CA . THR A 1 86 ? 36.341 3.342 -7.846 1.00 95.44 86 THR A CA 1
ATOM 672 C C . THR A 1 86 ? 35.589 3.910 -9.042 1.00 95.44 86 THR A C 1
ATOM 674 O O . THR A 1 86 ? 36.100 3.958 -10.163 1.00 95.44 86 THR A O 1
ATOM 677 N N . LEU A 1 87 ? 34.345 4.315 -8.817 1.00 97.25 87 LEU A N 1
ATOM 678 C CA . LEU A 1 87 ? 33.502 4.932 -9.833 1.00 97.25 87 LEU A CA 1
ATOM 679 C C . LEU A 1 87 ? 32.646 6.016 -9.183 1.00 97.25 87 LEU A C 1
ATOM 681 O O . LEU A 1 87 ? 32.056 5.803 -8.121 1.00 97.25 87 LEU A O 1
ATOM 685 N N . ALA A 1 88 ? 32.599 7.173 -9.835 1.00 95.81 88 ALA A N 1
ATOM 686 C CA . ALA A 1 88 ? 31.765 8.302 -9.469 1.00 95.81 88 ALA A CA 1
ATOM 687 C C . ALA A 1 88 ? 30.802 8.612 -10.617 1.00 95.81 88 ALA A C 1
ATOM 689 O O . ALA A 1 88 ? 31.235 8.794 -11.759 1.00 95.81 88 ALA A O 1
ATOM 690 N N . LEU A 1 89 ? 29.508 8.689 -10.318 1.00 97.75 89 LEU A N 1
ATOM 691 C CA . LEU A 1 89 ? 28.447 8.992 -11.275 1.00 97.75 89 LEU A CA 1
ATOM 692 C C . LEU A 1 89 ? 27.651 10.218 -10.836 1.00 97.75 89 LEU A C 1
ATOM 694 O O . LEU A 1 89 ? 27.485 10.470 -9.646 1.00 97.75 89 LEU A O 1
ATOM 698 N N . LYS A 1 90 ? 27.097 10.929 -11.812 1.00 95.25 90 LYS A N 1
ATOM 699 C CA . LYS A 1 90 ? 26.055 11.932 -11.631 1.00 95.25 90 LYS A CA 1
ATOM 700 C C . LYS A 1 90 ? 24.716 11.320 -12.014 1.00 95.25 90 LYS A C 1
ATOM 702 O O . LYS A 1 90 ? 24.574 10.790 -13.116 1.00 95.25 90 LYS A O 1
ATOM 707 N N . VAL A 1 91 ? 23.737 11.435 -11.132 1.00 94.62 91 VAL A N 1
ATOM 708 C CA . VAL A 1 91 ? 22.331 11.215 -11.450 1.00 94.62 91 VAL A CA 1
ATOM 709 C C . VAL A 1 91 ? 21.801 12.502 -12.059 1.00 94.62 91 VAL A C 1
ATOM 711 O O . VAL A 1 91 ? 21.668 13.512 -11.377 1.00 94.62 91 VAL A O 1
ATOM 714 N N . GLU A 1 92 ? 21.517 12.491 -13.354 1.00 84.56 92 GLU A N 1
ATOM 715 C CA . GLU A 1 92 ? 20.923 13.663 -13.998 1.00 84.56 92 GLU A CA 1
ATOM 716 C C . GLU A 1 92 ? 19.399 13.666 -13.869 1.00 84.56 92 GLU A C 1
ATOM 718 O O . GLU A 1 92 ? 18.787 14.725 -13.763 1.00 84.56 92 GLU A O 1
ATOM 723 N N . ASN A 1 93 ? 18.781 12.482 -13.902 1.00 83.44 93 ASN A N 1
ATOM 724 C CA . ASN A 1 93 ? 17.356 12.263 -13.658 1.00 83.44 93 ASN A CA 1
ATOM 725 C C . ASN A 1 93 ? 17.078 10.770 -13.377 1.00 83.44 93 ASN A C 1
ATOM 727 O O . ASN A 1 93 ? 17.981 9.937 -13.433 1.00 83.44 93 ASN A O 1
ATOM 731 N N . GLN A 1 94 ? 15.813 10.416 -13.121 1.00 80.19 94 GLN A N 1
ATOM 732 C CA . GLN A 1 94 ? 15.370 9.053 -12.768 1.00 80.19 94 GLN A CA 1
ATOM 733 C C . GLN A 1 94 ? 15.726 7.968 -13.807 1.00 80.19 94 GLN A C 1
ATOM 735 O O . GLN A 1 94 ? 15.755 6.779 -13.472 1.00 80.19 94 GLN A O 1
ATOM 740 N N . ASN A 1 95 ? 16.016 8.372 -15.048 1.00 86.12 95 ASN A N 1
ATOM 741 C CA . ASN A 1 95 ? 16.263 7.481 -16.177 1.00 86.12 95 ASN A CA 1
ATOM 742 C C . ASN A 1 95 ? 17.660 7.643 -16.793 1.00 86.12 95 ASN A C 1
ATOM 744 O O . ASN A 1 95 ? 17.948 6.980 -17.790 1.00 86.12 95 ASN A O 1
ATOM 748 N N . ARG A 1 96 ? 18.530 8.500 -16.235 1.00 90.75 96 ARG A N 1
ATOM 749 C CA . ARG A 1 96 ? 19.865 8.754 -16.792 1.00 90.75 96 ARG A CA 1
ATOM 750 C C . ARG A 1 96 ? 20.917 9.029 -15.718 1.00 90.75 96 ARG A C 1
ATOM 752 O O . ARG A 1 96 ? 20.770 9.941 -14.904 1.00 90.75 96 ARG A O 1
ATOM 759 N N . MET A 1 97 ? 22.017 8.280 -15.785 1.00 97.12 97 MET A N 1
ATOM 760 C CA . MET A 1 97 ? 23.241 8.534 -15.020 1.00 97.12 97 MET A CA 1
ATOM 761 C C . MET A 1 97 ? 24.426 8.706 -15.968 1.00 97.12 97 MET A C 1
ATOM 763 O O . MET A 1 97 ? 24.492 8.065 -17.017 1.00 97.12 97 MET A O 1
ATOM 767 N N . VAL A 1 98 ? 25.387 9.544 -15.593 1.00 94.81 98 VAL A N 1
ATOM 768 C CA . VAL A 1 98 ? 26.600 9.801 -16.382 1.00 94.81 98 VAL A CA 1
ATOM 769 C C . VAL A 1 98 ? 27.845 9.668 -15.515 1.00 94.81 98 VAL A C 1
ATOM 771 O O . VAL A 1 98 ? 27.833 10.017 -14.337 1.00 94.81 98 VAL A O 1
ATOM 774 N N . LYS A 1 99 ? 28.935 9.143 -16.079 1.00 97.19 99 LYS A N 1
ATOM 775 C CA . LYS A 1 99 ? 30.203 8.983 -15.360 1.00 97.19 99 LYS A CA 1
ATOM 776 C C . LYS A 1 99 ? 30.837 10.349 -15.120 1.00 97.19 99 LYS A C 1
ATOM 778 O O . LYS A 1 99 ? 31.076 11.089 -16.068 1.00 97.19 99 LYS A O 1
ATOM 783 N N . LEU A 1 100 ? 31.165 10.637 -13.864 1.00 91.94 100 LEU A N 1
ATOM 784 C CA . LEU A 1 100 ? 32.002 11.774 -13.477 1.00 91.94 100 LEU A CA 1
ATOM 785 C C . LEU A 1 100 ? 33.487 11.406 -13.504 1.00 91.94 100 LEU A C 1
ATOM 787 O O . LEU A 1 100 ? 34.316 12.204 -13.926 1.00 91.94 100 LEU A O 1
ATOM 791 N N . GLY A 1 101 ? 33.824 10.187 -13.082 1.00 89.06 101 GLY A N 1
ATOM 792 C CA . GLY A 1 101 ? 35.196 9.689 -13.085 1.00 89.06 101 GLY A CA 1
ATOM 793 C C . GLY A 1 101 ? 35.287 8.248 -12.596 1.00 89.06 101 GLY A C 1
ATOM 794 O O . GLY A 1 101 ? 34.337 7.720 -12.023 1.00 89.06 101 GLY A O 1
ATOM 795 N N . SER A 1 102 ? 36.424 7.602 -12.834 1.00 92.81 102 SER A N 1
ATOM 796 C CA . SER A 1 102 ? 36.705 6.249 -12.350 1.00 92.81 102 SER A CA 1
ATOM 797 C C . SER A 1 102 ? 38.195 6.054 -12.114 1.00 92.81 102 SER A C 1
ATOM 799 O O . SER A 1 102 ? 39.009 6.550 -12.891 1.00 92.81 102 SER A O 1
ATOM 801 N N . GLU A 1 103 ? 38.538 5.266 -11.101 1.00 87.56 103 GLU A N 1
ATOM 802 C CA . GLU A 1 103 ? 39.849 4.627 -11.006 1.00 87.56 103 GLU A CA 1
ATOM 803 C C . GLU A 1 103 ? 39.766 3.233 -11.632 1.00 87.56 103 GLU A C 1
ATOM 805 O O . GLU A 1 103 ? 38.759 2.532 -11.502 1.00 87.56 103 GLU A O 1
ATOM 810 N N . GLY A 1 104 ? 40.827 2.839 -12.335 1.00 77.44 104 GLY A N 1
ATOM 811 C CA . GLY A 1 104 ? 40.802 1.674 -13.214 1.00 77.44 104 GLY A CA 1
ATOM 812 C C . GLY A 1 104 ? 40.090 1.953 -14.544 1.00 77.44 104 GLY A C 1
ATOM 813 O O . GLY A 1 104 ? 39.490 3.008 -14.764 1.00 77.44 104 GLY A O 1
ATOM 814 N N . ASN A 1 105 ? 40.191 1.007 -15.476 1.00 79.31 105 ASN A N 1
ATOM 815 C CA . ASN A 1 105 ? 39.661 1.178 -16.828 1.00 79.31 105 ASN A CA 1
ATOM 816 C C . ASN A 1 105 ? 38.172 0.797 -16.898 1.00 79.31 105 ASN A C 1
ATOM 818 O O . ASN A 1 105 ? 37.820 -0.269 -17.403 1.00 79.31 105 ASN A O 1
ATOM 822 N N . TYR A 1 106 ? 37.297 1.655 -16.364 1.00 87.75 106 TYR A N 1
ATOM 823 C CA . TYR A 1 106 ? 35.850 1.442 -16.430 1.00 87.75 106 TYR A CA 1
ATOM 824 C C . TYR A 1 106 ? 35.260 2.032 -17.719 1.00 87.75 106 TYR A C 1
ATOM 826 O O . TYR A 1 106 ? 35.224 3.253 -17.903 1.00 87.75 106 TYR A O 1
ATOM 834 N N . GLY A 1 107 ? 34.803 1.162 -18.624 1.00 84.06 107 GLY A N 1
ATOM 835 C CA . GLY A 1 107 ? 34.459 1.529 -20.006 1.00 84.06 107 GLY A CA 1
ATOM 836 C C . GLY A 1 107 ? 33.162 2.326 -20.186 1.00 84.06 107 GLY A C 1
ATOM 837 O O . GLY A 1 107 ? 33.103 3.184 -21.064 1.00 84.06 107 GLY A O 1
ATOM 838 N N . ALA A 1 108 ? 32.145 2.095 -19.353 1.00 90.50 108 ALA A N 1
ATOM 839 C CA . ALA A 1 108 ? 30.861 2.790 -19.460 1.00 90.50 108 ALA A CA 1
ATOM 840 C C . ALA A 1 108 ? 30.996 4.291 -19.147 1.00 90.50 108 ALA A C 1
ATOM 842 O O . ALA A 1 108 ? 31.789 4.693 -18.285 1.00 90.50 108 ALA A O 1
ATOM 843 N N . THR A 1 109 ? 30.227 5.130 -19.840 1.00 90.88 109 THR A N 1
ATOM 844 C CA . THR A 1 109 ? 30.191 6.589 -19.625 1.00 90.88 109 THR A CA 1
ATOM 845 C C . THR A 1 109 ? 28.783 7.128 -19.392 1.00 90.88 109 THR A C 1
ATOM 847 O O . THR A 1 109 ? 28.644 8.163 -18.741 1.00 90.88 109 THR A O 1
ATOM 850 N N . VAL A 1 110 ? 27.746 6.438 -19.869 1.00 92.38 110 VAL A N 1
ATOM 851 C CA . VAL A 1 110 ? 26.337 6.812 -19.686 1.00 92.38 110 VAL A CA 1
ATOM 852 C C . VAL A 1 110 ? 25.528 5.555 -19.410 1.00 92.38 110 VAL A C 1
ATOM 854 O O . VAL A 1 110 ? 25.722 4.561 -20.097 1.00 92.38 110 VAL A O 1
ATOM 857 N N . TRP A 1 111 ? 24.594 5.632 -18.465 1.00 96.25 111 TRP A N 1
ATOM 858 C CA . TRP A 1 111 ? 23.597 4.608 -18.175 1.00 96.25 111 TRP A CA 1
ATOM 859 C C . TRP A 1 111 ? 22.217 5.192 -18.417 1.00 96.25 111 TRP A C 1
ATOM 861 O O . TRP A 1 111 ? 21.893 6.270 -17.916 1.00 96.25 111 TRP A O 1
ATOM 871 N N . THR A 1 112 ? 21.401 4.459 -19.159 1.00 91.38 112 THR A N 1
ATOM 872 C CA . THR A 1 112 ? 20.015 4.815 -19.452 1.00 91.38 112 THR A CA 1
ATOM 873 C C . THR A 1 112 ? 19.113 3.724 -18.908 1.00 91.38 112 THR A C 1
ATOM 875 O O . THR A 1 112 ? 19.377 2.541 -19.126 1.00 91.38 112 THR A O 1
ATOM 878 N N . ARG A 1 113 ? 18.065 4.103 -18.176 1.00 89.88 113 ARG A N 1
ATOM 879 C CA . ARG A 1 113 ? 17.084 3.139 -17.679 1.00 89.88 113 ARG A CA 1
ATOM 880 C C . ARG A 1 113 ? 16.344 2.545 -18.870 1.00 89.88 113 ARG A C 1
ATOM 882 O O . ARG A 1 113 ? 15.853 3.278 -19.729 1.00 89.88 113 ARG A O 1
ATOM 889 N N . THR A 1 114 ? 16.234 1.226 -18.911 1.00 85.12 114 THR A N 1
ATOM 890 C CA . THR A 1 114 ? 15.451 0.552 -19.943 1.00 85.12 114 THR A CA 1
ATOM 891 C C . THR A 1 114 ? 13.972 0.712 -19.587 1.00 85.12 114 THR A C 1
ATOM 893 O O . THR A 1 114 ? 13.480 0.087 -18.651 1.00 85.12 114 THR A O 1
ATOM 896 N N . GLY A 1 115 ? 13.262 1.608 -20.277 1.00 53.66 115 GLY A N 1
ATOM 897 C CA . GLY A 1 115 ? 11.814 1.754 -20.121 1.00 53.66 115 GLY A CA 1
ATOM 898 C C . GLY A 1 115 ? 11.097 0.563 -20.753 1.00 53.66 115 GLY A C 1
ATOM 899 O O . GLY A 1 115 ? 11.283 0.344 -21.942 1.00 53.66 115 GLY A O 1
ATOM 900 N N . ASN A 1 116 ? 10.345 -0.203 -19.953 1.00 42.59 116 ASN A N 1
ATOM 901 C CA . ASN A 1 116 ? 9.337 -1.221 -20.309 1.00 42.59 116 ASN A CA 1
ATOM 902 C C . ASN A 1 116 ? 9.409 -1.861 -21.715 1.00 42.59 116 ASN A C 1
ATOM 904 O O . ASN A 1 116 ? 8.385 -2.001 -22.374 1.00 42.59 116 ASN A O 1
ATOM 908 N N . ASN A 1 117 ? 10.584 -2.301 -22.158 1.00 32.69 117 ASN A N 1
ATOM 909 C CA . ASN A 1 117 ? 10.735 -3.118 -23.354 1.00 32.69 117 ASN A CA 1
ATOM 910 C C . ASN A 1 117 ? 11.367 -4.436 -22.930 1.00 32.69 117 ASN A C 1
ATOM 912 O O . ASN A 1 117 ? 12.585 -4.593 -22.863 1.00 32.69 117 ASN A O 1
ATOM 916 N N . THR A 1 118 ? 10.488 -5.379 -22.617 1.00 35.88 118 THR A N 1
ATOM 917 C CA . THR A 1 118 ? 10.739 -6.813 -22.662 1.00 35.88 118 THR A CA 1
ATOM 918 C C . THR A 1 118 ? 11.168 -7.208 -24.078 1.00 35.88 118 THR A C 1
ATOM 920 O O . THR A 1 118 ? 10.376 -7.694 -24.876 1.00 35.88 118 THR A O 1
ATOM 923 N N . THR A 1 119 ? 12.442 -7.020 -24.412 1.00 31.83 119 THR A N 1
ATOM 924 C CA . THR A 1 119 ? 13.107 -7.865 -25.410 1.00 31.83 119 THR A CA 1
ATOM 925 C C . THR A 1 119 ? 13.942 -8.881 -24.658 1.00 31.83 119 THR A C 1
ATOM 927 O O . THR A 1 119 ? 15.109 -8.671 -24.339 1.00 31.83 119 THR A O 1
ATOM 930 N N . GLN A 1 120 ? 13.241 -9.955 -24.319 1.00 33.78 120 GLN A N 1
ATOM 931 C CA . GLN A 1 120 ? 13.734 -11.235 -23.848 1.00 33.78 120 GLN A CA 1
ATOM 932 C C . GLN A 1 120 ? 14.752 -11.778 -24.867 1.00 33.78 120 GLN A C 1
ATOM 934 O O . GLN A 1 120 ? 14.458 -11.847 -26.063 1.00 33.78 120 GLN A O 1
ATOM 939 N N . GLY A 1 121 ? 15.965 -12.108 -24.416 1.00 31.41 121 GLY A N 1
ATOM 940 C CA . GLY A 1 121 ? 16.898 -12.895 -25.223 1.00 31.41 121 GLY A CA 1
ATOM 941 C C . GLY A 1 121 ? 16.295 -14.278 -25.505 1.00 31.41 121 GLY A C 1
ATOM 942 O O . GLY A 1 121 ? 15.481 -14.739 -24.706 1.00 31.41 121 GLY A O 1
ATOM 943 N N . PRO A 1 122 ? 16.661 -14.942 -26.615 1.00 37.56 122 PRO A N 1
ATOM 944 C CA . PRO A 1 122 ? 15.952 -16.127 -27.102 1.00 37.56 122 PRO A CA 1
ATOM 945 C C . PRO A 1 122 ? 15.922 -17.339 -26.152 1.00 37.56 122 PRO A C 1
ATOM 947 O O . PRO A 1 122 ? 15.150 -18.251 -26.423 1.00 37.56 122 PRO A O 1
ATOM 950 N N . ASP A 1 123 ? 16.661 -17.336 -25.035 1.00 38.66 123 ASP A N 1
ATOM 951 C CA . ASP A 1 123 ? 16.774 -18.495 -24.136 1.00 38.66 123 ASP A CA 1
ATOM 952 C C . ASP A 1 123 ? 16.510 -18.212 -22.638 1.00 38.66 123 ASP A C 1
ATOM 954 O O . ASP A 1 123 ? 16.619 -19.132 -21.830 1.00 38.66 123 ASP A O 1
ATOM 958 N N . ASP A 1 124 ? 16.122 -16.993 -22.237 1.00 37.62 124 ASP A N 1
ATOM 959 C CA . ASP A 1 124 ? 15.683 -16.742 -20.849 1.00 37.62 124 ASP A CA 1
ATOM 960 C C . ASP A 1 124 ? 14.151 -16.845 -20.766 1.00 37.62 124 ASP A C 1
ATOM 962 O O . ASP A 1 124 ? 13.472 -16.114 -21.493 1.00 37.62 124 ASP A O 1
ATOM 966 N N . PRO A 1 125 ? 13.554 -17.697 -19.903 1.00 34.16 125 PRO A N 1
ATOM 967 C CA . PRO A 1 125 ? 12.117 -17.659 -19.657 1.00 34.16 125 PRO A CA 1
ATOM 968 C C . PRO A 1 125 ? 11.748 -16.275 -19.104 1.00 34.16 125 PRO A C 1
ATOM 970 O O . PRO A 1 125 ? 12.535 -15.672 -18.370 1.00 34.16 125 PRO A O 1
ATOM 973 N N . PRO A 1 126 ? 10.580 -15.730 -19.467 1.00 31.55 126 PRO A N 1
ATOM 974 C CA . PRO A 1 126 ? 10.272 -14.354 -19.137 1.00 31.55 126 PRO A CA 1
ATOM 975 C C . PRO A 1 126 ? 10.219 -14.223 -17.613 1.00 31.55 126 PRO A C 1
ATOM 977 O O . PRO A 1 126 ? 9.463 -14.944 -16.962 1.00 31.55 126 PRO A O 1
ATOM 980 N N . ILE A 1 127 ? 10.987 -13.288 -17.035 1.00 36.94 127 ILE A N 1
ATOM 981 C CA . ILE A 1 127 ? 10.640 -12.742 -15.718 1.00 36.94 127 ILE A CA 1
ATOM 982 C C . ILE A 1 127 ? 9.395 -11.897 -15.970 1.00 36.94 127 ILE A C 1
ATOM 984 O O . ILE A 1 127 ? 9.466 -10.686 -16.183 1.00 36.94 127 ILE A O 1
ATOM 988 N N . ASN A 1 128 ? 8.251 -12.571 -16.054 1.00 35.78 128 ASN A N 1
ATOM 989 C CA . ASN A 1 128 ? 6.974 -11.902 -15.972 1.00 35.78 128 ASN A CA 1
ATOM 990 C C . ASN A 1 128 ? 6.948 -11.160 -14.621 1.00 35.78 128 ASN A C 1
ATOM 992 O O . ASN A 1 128 ? 7.460 -11.697 -13.630 1.00 35.78 128 ASN A O 1
ATOM 996 N N . PRO A 1 129 ? 6.351 -9.954 -14.533 1.00 42.38 129 PRO A N 1
ATOM 997 C CA . PRO A 1 129 ? 5.805 -9.522 -13.245 1.00 42.38 129 PRO A CA 1
ATOM 998 C C . PRO A 1 129 ? 5.013 -10.702 -12.650 1.00 42.38 129 PRO A C 1
ATOM 1000 O O . PRO A 1 129 ? 4.484 -11.488 -13.445 1.00 42.38 129 PRO A O 1
ATOM 1003 N N . PRO A 1 130 ? 4.954 -10.879 -11.312 1.00 48.28 130 PRO A N 1
ATOM 1004 C CA . PRO A 1 130 ? 4.165 -11.964 -10.727 1.00 48.28 130 PRO A CA 1
ATOM 1005 C C . PRO A 1 130 ? 2.817 -12.023 -11.440 1.00 48.28 130 PRO A C 1
ATOM 1007 O O . PRO A 1 130 ? 2.261 -10.955 -11.732 1.00 48.28 130 PRO A O 1
ATOM 1010 N N . ASP A 1 131 ? 2.379 -13.237 -11.805 1.00 45.81 131 ASP A N 1
ATOM 1011 C CA . ASP A 1 131 ? 1.170 -13.438 -12.607 1.00 45.81 131 ASP A CA 1
ATOM 1012 C C . ASP A 1 131 ? 0.086 -12.465 -12.130 1.00 45.81 131 ASP A C 1
ATOM 1014 O O . ASP A 1 131 ? -0.097 -12.331 -10.910 1.00 45.81 131 ASP A O 1
ATOM 1018 N N . PRO A 1 132 ? -0.590 -11.738 -13.046 1.00 49.59 132 PRO A N 1
ATOM 1019 C CA . PRO A 1 132 ? -1.600 -10.770 -12.653 1.00 49.59 132 PRO A CA 1
ATOM 1020 C C . PRO A 1 132 ? -2.534 -11.437 -11.641 1.00 49.59 132 PRO A C 1
ATOM 1022 O O . PRO A 1 132 ? -2.959 -12.570 -11.883 1.00 49.59 132 PRO A O 1
ATOM 1025 N N . PRO A 1 133 ? -2.809 -10.784 -10.497 1.00 53.16 133 PRO A N 1
ATOM 1026 C CA . PRO A 1 133 ? -3.394 -11.445 -9.345 1.00 53.16 133 PRO A CA 1
ATOM 1027 C C . PRO A 1 133 ? -4.597 -12.318 -9.696 1.00 53.16 133 PRO A C 1
ATOM 1029 O O . PRO A 1 133 ? -5.614 -11.839 -10.193 1.00 53.16 133 PRO A O 1
ATOM 1032 N N . THR A 1 134 ? -4.487 -13.621 -9.450 1.00 52.22 134 THR A N 1
ATOM 1033 C CA . THR A 1 134 ? -5.548 -14.554 -9.824 1.00 52.22 134 THR A CA 1
ATOM 1034 C C . THR A 1 134 ? -6.580 -14.640 -8.705 1.00 52.22 134 THR A C 1
ATOM 1036 O O . THR A 1 134 ? -6.273 -14.868 -7.531 1.00 52.22 134 THR A O 1
ATOM 1039 N N . LEU A 1 135 ? -7.844 -14.430 -9.071 1.00 52.59 135 LEU A N 1
ATOM 1040 C CA . LEU A 1 135 ? -8.976 -14.700 -8.192 1.00 52.59 135 LEU A CA 1
ATOM 1041 C C . LEU A 1 135 ? -9.155 -16.211 -8.087 1.00 52.59 135 LEU A C 1
ATOM 1043 O O . LEU A 1 135 ? -9.316 -16.891 -9.101 1.00 52.59 135 LEU A O 1
ATOM 1047 N N . THR A 1 136 ? -9.132 -16.742 -6.867 1.00 53.47 136 THR A N 1
ATOM 1048 C CA . THR A 1 136 ? -9.436 -18.158 -6.651 1.00 53.47 136 THR A CA 1
ATOM 1049 C C . THR A 1 136 ? -10.951 -18.391 -6.671 1.00 53.47 136 THR A C 1
ATOM 1051 O O . THR A 1 136 ? -11.747 -17.461 -6.543 1.00 53.47 136 THR A O 1
ATOM 1054 N N . SER A 1 137 ? -11.370 -19.648 -6.833 1.00 43.91 137 SER A N 1
ATOM 1055 C CA . SER A 1 137 ? -12.782 -20.061 -6.821 1.00 43.91 137 SER A CA 1
ATOM 1056 C C . SER A 1 137 ? -13.432 -20.043 -5.428 1.00 43.91 137 SER A C 1
ATOM 1058 O O . SER A 1 137 ? -14.613 -20.367 -5.310 1.00 43.91 137 SER A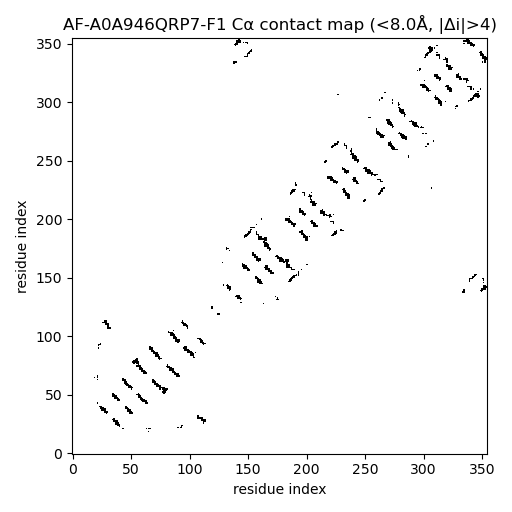 O 1
ATOM 1060 N N . SER A 1 138 ? -12.679 -19.709 -4.372 1.00 51.12 138 SER A N 1
ATOM 1061 C CA . SER A 1 138 ? -13.225 -19.423 -3.0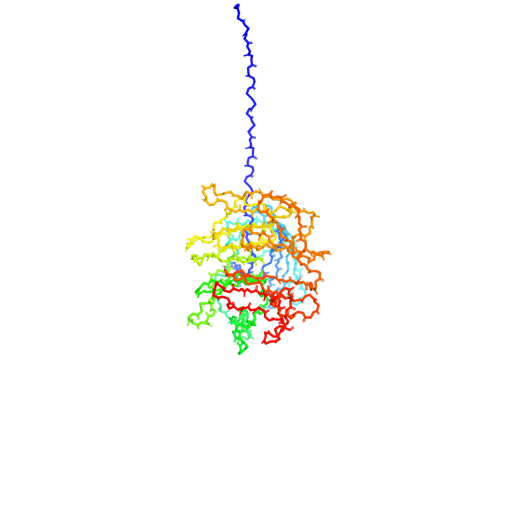40 1.00 51.12 138 SER A CA 1
ATOM 1062 C C . SER A 1 138 ? -13.738 -17.977 -3.022 1.00 51.12 138 SER A C 1
ATOM 1064 O O . SER A 1 138 ? -13.100 -17.115 -3.634 1.00 51.12 138 SER A O 1
ATOM 1066 N N . PRO A 1 139 ? -14.897 -17.688 -2.394 1.00 60.09 139 PRO A N 1
ATOM 1067 C CA . PRO A 1 139 ? -15.523 -16.372 -2.466 1.00 60.09 139 PRO A CA 1
ATOM 1068 C C . PRO A 1 139 ? -14.521 -15.282 -2.074 1.00 60.09 139 PRO A C 1
ATOM 1070 O O . PRO A 1 139 ? -14.141 -15.161 -0.916 1.00 60.09 139 PRO A O 1
ATOM 1073 N N . ASN A 1 140 ? -14.092 -14.498 -3.070 1.00 73.69 140 ASN A N 1
ATOM 1074 C CA . ASN A 1 140 ? -13.251 -13.311 -2.913 1.00 73.69 140 ASN A CA 1
ATOM 1075 C C . ASN A 1 140 ? -11.867 -13.528 -2.257 1.00 73.69 140 ASN A C 1
ATOM 1077 O O . ASN A 1 140 ? -11.256 -12.572 -1.773 1.00 73.69 140 ASN A O 1
ATOM 1081 N N . ALA A 1 141 ? -11.341 -14.753 -2.293 1.00 79.81 141 ALA A N 1
ATOM 1082 C CA . ALA A 1 141 ? -9.985 -15.064 -1.855 1.00 79.81 141 ALA A CA 1
ATOM 1083 C C . ALA A 1 141 ? -8.984 -14.888 -3.017 1.00 79.81 141 ALA A C 1
ATOM 1085 O O . ALA A 1 141 ? -9.084 -15.545 -4.061 1.00 79.81 141 ALA A O 1
ATOM 1086 N N . LEU A 1 142 ? -8.026 -13.978 -2.849 1.00 79.56 142 LEU A N 1
ATOM 1087 C CA . LEU A 1 142 ? -7.046 -13.572 -3.856 1.00 79.56 142 LEU A CA 1
ATOM 1088 C C . LEU A 1 142 ? -5.704 -14.244 -3.589 1.00 79.56 142 LEU A C 1
ATOM 1090 O O . LEU A 1 142 ? -5.152 -14.113 -2.496 1.00 79.56 142 LEU A O 1
ATOM 1094 N N . LYS A 1 143 ? -5.140 -14.911 -4.597 1.00 79.00 143 LYS A N 1
ATOM 1095 C CA . LYS A 1 143 ? -3.769 -15.415 -4.518 1.00 79.00 143 LYS A CA 1
ATOM 1096 C C . LYS A 1 143 ? -2.850 -14.455 -5.263 1.00 79.00 143 LYS A C 1
ATOM 1098 O O . LYS A 1 143 ? -2.802 -14.454 -6.492 1.00 79.00 143 LYS A O 1
ATOM 1103 N N . ILE A 1 144 ? -2.174 -13.598 -4.501 1.00 75.75 144 ILE A N 1
ATOM 1104 C CA . ILE A 1 144 ? -1.309 -12.541 -5.031 1.00 75.75 144 ILE A CA 1
ATOM 1105 C C . ILE A 1 144 ? 0.049 -12.618 -4.332 1.00 75.75 144 ILE A C 1
ATOM 1107 O O . ILE A 1 144 ? 0.218 -12.013 -3.270 1.00 75.75 144 ILE A O 1
ATOM 1111 N N . PRO A 1 145 ? 1.014 -13.366 -4.893 1.00 69.75 145 PRO A N 1
ATOM 1112 C CA . PRO A 1 145 ? 2.347 -13.463 -4.315 1.00 69.75 145 PRO A CA 1
ATOM 1113 C C . PRO A 1 145 ? 2.962 -12.073 -4.123 1.00 69.75 145 PRO A C 1
ATOM 1115 O O . PRO A 1 145 ? 2.985 -11.273 -5.054 1.00 69.75 145 PRO A O 1
ATOM 1118 N N . GLY A 1 146 ? 3.440 -11.785 -2.910 1.00 72.69 146 GLY A N 1
ATOM 1119 C CA . GLY A 1 146 ? 4.124 -10.529 -2.579 1.00 72.69 146 GLY A CA 1
ATOM 1120 C C . GLY A 1 146 ? 3.223 -9.307 -2.352 1.00 72.69 146 GLY A C 1
ATOM 1121 O O . GLY A 1 146 ? 3.740 -8.228 -2.036 1.00 72.69 146 GLY A O 1
ATOM 1122 N N . ALA A 1 147 ? 1.895 -9.447 -2.454 1.00 84.38 147 ALA A N 1
ATOM 1123 C CA . ALA A 1 147 ? 0.985 -8.381 -2.049 1.00 84.38 147 ALA A CA 1
ATOM 1124 C C . ALA A 1 147 ? 1.155 -8.074 -0.557 1.00 84.38 147 ALA A C 1
ATOM 1126 O O . ALA A 1 147 ? 1.172 -8.969 0.284 1.00 84.38 147 ALA A O 1
ATOM 1127 N N . VAL A 1 148 ? 1.292 -6.790 -0.230 1.00 87.44 148 VAL A N 1
ATOM 1128 C CA . VAL A 1 148 ? 1.535 -6.357 1.152 1.00 87.44 148 VAL A CA 1
ATOM 1129 C C . VAL A 1 148 ? 0.266 -5.927 1.864 1.00 87.44 148 VAL A C 1
ATOM 1131 O O . VAL A 1 148 ? 0.235 -5.977 3.093 1.00 87.44 148 VAL A O 1
ATOM 1134 N N . ASP A 1 149 ? -0.746 -5.489 1.113 1.00 91.69 149 ASP A N 1
ATOM 1135 C CA . ASP A 1 149 ? -2.005 -4.976 1.643 1.00 91.69 149 ASP A CA 1
ATOM 1136 C C . ASP A 1 149 ? -3.095 -4.920 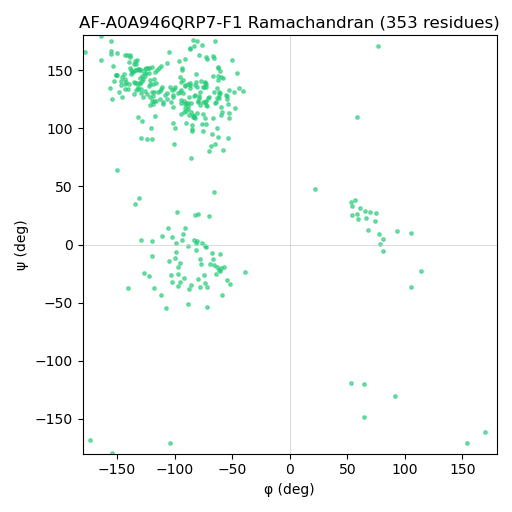0.554 1.00 91.69 149 ASP A C 1
ATOM 1138 O O . ASP A 1 149 ? -2.776 -4.876 -0.643 1.00 91.69 149 ASP A O 1
ATOM 1142 N N . LEU A 1 150 ? -4.370 -4.890 0.958 1.00 93.19 150 LEU A N 1
ATOM 1143 C CA . LEU A 1 150 ? -5.498 -4.650 0.057 1.00 93.19 150 LEU A CA 1
ATOM 1144 C C . LEU A 1 150 ? -6.534 -3.680 0.636 1.00 93.19 150 LEU A C 1
ATOM 1146 O O . LEU A 1 150 ? -6.825 -3.679 1.825 1.00 93.19 150 LEU A O 1
ATOM 1150 N N . ALA A 1 151 ? -7.179 -2.929 -0.251 1.00 93.44 151 ALA A N 1
ATOM 1151 C CA . ALA A 1 151 ? -8.343 -2.108 0.055 1.00 93.44 151 ALA A CA 1
ATOM 1152 C C . ALA A 1 151 ? -9.418 -2.298 -1.014 1.00 93.44 151 ALA A C 1
ATOM 1154 O O . ALA A 1 151 ? -9.129 -2.708 -2.135 1.00 93.44 151 ALA A O 1
ATOM 1155 N N . ILE A 1 152 ? -10.673 -1.997 -0.695 1.00 91.50 152 ILE A N 1
ATOM 1156 C CA . ILE A 1 152 ? -11.779 -2.206 -1.630 1.00 91.50 152 ILE A CA 1
ATOM 1157 C C . ILE A 1 152 ? -12.791 -1.064 -1.583 1.00 91.50 152 ILE A C 1
ATOM 1159 O O . ILE A 1 152 ? -13.214 -0.619 -0.517 1.00 91.50 152 ILE A O 1
AT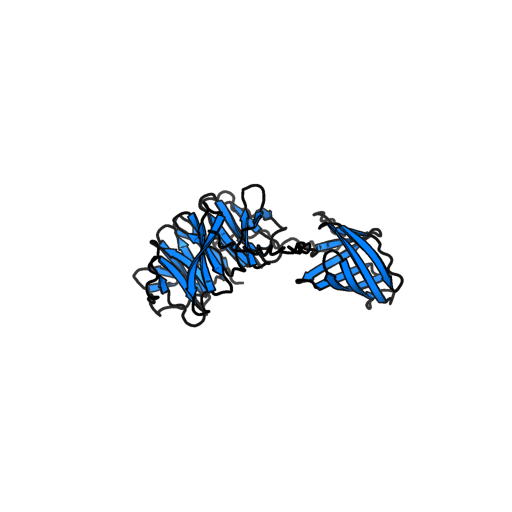OM 1163 N N . SER A 1 153 ? -13.177 -0.598 -2.767 1.00 89.94 153 SER A N 1
ATOM 1164 C CA . SER A 1 153 ? -14.244 0.376 -2.976 1.00 89.94 153 SER A CA 1
ATOM 1165 C C . SER A 1 153 ? -15.505 -0.323 -3.501 1.00 89.94 153 SER A C 1
ATOM 1167 O O . SER A 1 153 ? -15.595 -1.548 -3.552 1.00 89.94 153 SER A O 1
ATOM 1169 N N . ASN A 1 154 ? -16.505 0.449 -3.926 1.00 84.31 154 ASN A N 1
ATOM 1170 C CA . ASN A 1 154 ? -17.678 -0.114 -4.600 1.00 84.31 154 ASN A CA 1
ATOM 1171 C C . ASN A 1 154 ? -17.376 -0.661 -6.003 1.00 84.31 154 ASN A C 1
ATOM 1173 O O . ASN A 1 154 ? -18.205 -1.378 -6.560 1.00 84.31 154 ASN A O 1
ATOM 1177 N N . THR A 1 155 ? -16.241 -0.292 -6.599 1.00 87.44 155 THR A N 1
ATOM 1178 C CA . THR A 1 155 ? -15.945 -0.586 -8.007 1.00 87.44 155 THR A CA 1
ATOM 1179 C C . THR A 1 155 ? -14.667 -1.376 -8.202 1.00 87.44 155 THR A C 1
ATOM 1181 O O . THR A 1 155 ? -14.568 -2.103 -9.188 1.00 87.44 155 THR A O 1
ATOM 1184 N N . ASP A 1 156 ? -13.702 -1.266 -7.292 1.00 92.38 156 ASP A N 1
ATOM 1185 C CA . ASP A 1 156 ? -12.365 -1.811 -7.488 1.00 92.38 156 ASP A CA 1
ATOM 1186 C C . ASP A 1 156 ? -11.776 -2.362 -6.191 1.00 92.38 156 ASP A C 1
ATOM 1188 O O . ASP A 1 156 ? -11.969 -1.814 -5.104 1.00 92.38 156 ASP A O 1
ATOM 1192 N N . ILE A 1 157 ? -10.988 -3.422 -6.342 1.00 93.06 157 ILE A N 1
ATOM 1193 C CA . ILE A 1 157 ? -10.031 -3.882 -5.340 1.00 93.06 157 ILE A CA 1
ATOM 1194 C C . ILE A 1 157 ? -8.690 -3.232 -5.668 1.00 93.06 157 ILE A C 1
ATOM 1196 O O . ILE A 1 157 ? -8.224 -3.287 -6.806 1.00 93.06 157 ILE A O 1
ATOM 1200 N N . TRP A 1 158 ? -8.062 -2.637 -4.672 1.00 94.69 158 TRP A N 1
ATOM 1201 C CA . TRP A 1 158 ? -6.752 -2.019 -4.749 1.00 94.69 158 TRP A CA 1
ATOM 1202 C C . TRP A 1 158 ? -5.751 -2.870 -3.992 1.00 94.69 158 TRP A C 1
ATOM 1204 O O . TRP A 1 158 ? -5.985 -3.213 -2.837 1.00 94.69 158 TRP A O 1
ATOM 1214 N N . ILE A 1 159 ? -4.640 -3.204 -4.638 1.00 92.25 159 ILE A N 1
ATOM 1215 C CA . ILE A 1 159 ? -3.593 -4.047 -4.066 1.00 92.25 159 ILE A CA 1
ATOM 1216 C C . ILE A 1 159 ? -2.310 -3.236 -3.988 1.00 92.25 159 ILE A C 1
ATOM 1218 O O . ILE A 1 159 ? -1.829 -2.726 -5.003 1.00 92.25 159 ILE A O 1
ATOM 1222 N N . GLY A 1 160 ? -1.752 -3.139 -2.786 1.00 89.75 160 GLY A N 1
ATOM 1223 C CA . GLY A 1 160 ? -0.407 -2.627 -2.575 1.00 89.75 160 GLY A CA 1
ATOM 1224 C C . GLY A 1 160 ? 0.618 -3.748 -2.708 1.00 89.75 160 GLY A C 1
ATOM 1225 O O . GLY A 1 160 ? 0.426 -4.842 -2.178 1.00 89.75 160 GLY A O 1
ATOM 1226 N N . HIS A 1 161 ? 1.733 -3.469 -3.377 1.00 82.56 161 HIS A N 1
ATOM 1227 C CA . HIS A 1 161 ? 2.872 -4.371 -3.487 1.00 82.56 161 HIS A CA 1
ATOM 1228 C C . HIS A 1 161 ? 4.167 -3.643 -3.117 1.00 82.56 161 HIS A C 1
ATOM 1230 O O . HIS A 1 161 ? 4.465 -2.558 -3.617 1.00 82.56 161 HIS A O 1
ATOM 1236 N N . GLY A 1 162 ? 5.002 -4.284 -2.298 1.00 66.19 162 GLY A N 1
ATOM 1237 C CA . GLY A 1 162 ? 6.267 -3.702 -1.834 1.00 66.19 162 GLY A CA 1
ATOM 1238 C C . GLY A 1 162 ? 7.389 -3.637 -2.881 1.00 66.19 162 GLY A C 1
ATOM 1239 O O . GLY A 1 162 ? 8.473 -3.150 -2.570 1.00 66.19 162 GLY A O 1
ATOM 1240 N N . GLU A 1 163 ? 7.150 -4.125 -4.102 1.00 64.81 163 GLU A N 1
ATOM 1241 C CA . GLU A 1 163 ? 8.181 -4.309 -5.142 1.00 64.81 163 GLU A CA 1
ATOM 1242 C C . GLU A 1 163 ? 7.684 -3.938 -6.540 1.00 64.81 163 GLU A C 1
ATOM 1244 O O . GLU A 1 163 ? 8.439 -3.358 -7.317 1.00 64.81 163 GLU A O 1
ATOM 1249 N N . TYR A 1 164 ? 6.417 -4.237 -6.847 1.00 65.56 164 TYR A N 1
ATOM 1250 C CA . TYR A 1 164 ? 5.842 -4.025 -8.180 1.00 65.56 164 TYR A CA 1
ATOM 1251 C C . TYR A 1 164 ? 4.783 -2.916 -8.241 1.00 65.56 164 TYR A C 1
ATOM 1253 O O . TYR A 1 164 ? 4.165 -2.699 -9.281 1.00 65.56 164 TYR A O 1
ATOM 1261 N N . GLY A 1 165 ? 4.610 -2.180 -7.145 1.00 82.06 165 GLY A N 1
ATOM 1262 C CA . GLY A 1 165 ? 3.781 -0.987 -7.075 1.00 82.06 165 GLY A CA 1
ATOM 1263 C C . GLY A 1 165 ? 2.343 -1.264 -6.662 1.00 82.06 165 GLY A C 1
ATOM 1264 O O . GLY A 1 165 ? 2.098 -1.889 -5.633 1.00 82.06 165 GLY A O 1
ATOM 1265 N N . ILE A 1 166 ? 1.383 -0.741 -7.415 1.00 88.88 166 ILE A N 1
ATOM 1266 C CA . ILE A 1 166 ? -0.039 -0.762 -7.084 1.00 88.88 166 ILE A CA 1
ATOM 1267 C C . ILE A 1 166 ? -0.810 -1.367 -8.248 1.00 88.88 166 ILE A C 1
ATOM 1269 O O . ILE A 1 166 ? -0.650 -0.969 -9.405 1.00 88.88 166 ILE A O 1
ATOM 1273 N N . TYR A 1 167 ? -1.691 -2.305 -7.920 1.00 88.50 167 TYR A N 1
ATOM 1274 C CA . TYR A 1 167 ? -2.604 -2.931 -8.865 1.00 88.50 167 TYR A CA 1
ATOM 1275 C C . TYR A 1 167 ? -4.040 -2.559 -8.532 1.00 88.50 167 TYR A C 1
ATOM 1277 O O . TYR A 1 167 ? -4.399 -2.338 -7.374 1.00 88.50 167 TYR A O 1
ATOM 1285 N N . ARG A 1 168 ? -4.875 -2.541 -9.566 1.00 90.12 168 ARG A N 1
ATOM 1286 C CA . ARG A 1 168 ? -6.319 -2.383 -9.451 1.00 90.12 168 ARG A CA 1
ATOM 1287 C C . ARG A 1 168 ? -6.998 -3.586 -10.087 1.00 90.12 168 ARG A C 1
ATOM 1289 O O . ARG A 1 168 ? -6.618 -4.008 -11.172 1.00 90.12 168 ARG A O 1
ATOM 1296 N N . ILE A 1 169 ? -8.015 -4.128 -9.438 1.00 89.94 169 ILE A N 1
ATOM 1297 C CA . ILE A 1 169 ? -8.861 -5.193 -9.972 1.00 89.94 169 ILE A CA 1
ATOM 1298 C C . ILE A 1 169 ? -10.289 -4.645 -10.003 1.00 89.94 169 ILE A C 1
ATOM 1300 O O . ILE A 1 169 ? -10.949 -4.617 -8.960 1.00 89.94 169 ILE A O 1
ATOM 1304 N N . PRO A 1 170 ? -10.789 -4.196 -11.166 1.00 87.81 170 PRO A N 1
ATOM 1305 C CA . PRO A 1 170 ? -12.175 -3.775 -11.284 1.00 87.81 170 PRO A CA 1
ATOM 1306 C C . PRO A 1 170 ? -13.110 -4.936 -10.961 1.00 87.81 170 PRO A C 1
ATOM 1308 O O . PRO A 1 170 ? -12.971 -6.029 -11.510 1.00 87.81 170 PRO A O 1
ATOM 1311 N N . LEU A 1 171 ? -14.095 -4.708 -10.096 1.00 84.25 171 LEU A N 1
ATOM 1312 C CA . LEU A 1 171 ? -15.070 -5.728 -9.704 1.00 84.25 171 LEU A CA 1
ATOM 1313 C C . LEU A 1 171 ? -15.940 -6.180 -10.882 1.00 84.25 171 LEU A C 1
ATOM 1315 O O . LEU A 1 171 ? -16.426 -7.310 -10.875 1.00 84.25 171 LEU A O 1
ATOM 1319 N N . SER A 1 172 ? -16.106 -5.321 -11.894 1.00 81.94 172 SER A N 1
ATOM 1320 C CA . SER A 1 172 ? -16.865 -5.604 -13.116 1.00 81.94 172 SER A CA 1
ATOM 1321 C C . SER A 1 172 ? -16.162 -6.583 -14.054 1.00 81.94 172 SER A C 1
ATOM 1323 O O . SER A 1 172 ? -16.828 -7.393 -14.693 1.00 81.94 172 SER A O 1
ATOM 1325 N N . THR A 1 173 ? -14.833 -6.516 -14.152 1.00 81.62 173 THR A N 1
ATOM 1326 C CA . THR A 1 173 ? -14.050 -7.364 -15.065 1.00 81.62 173 THR A CA 1
ATOM 1327 C C . THR A 1 173 ? -13.363 -8.507 -14.343 1.00 81.62 173 THR A C 1
ATOM 1329 O O . THR A 1 173 ? -13.076 -9.529 -14.963 1.00 81.62 173 THR A O 1
ATOM 1332 N N . ARG A 1 174 ? -13.075 -8.334 -13.045 1.00 79.06 174 ARG A N 1
ATOM 1333 C CA . ARG A 1 174 ? -12.277 -9.260 -12.237 1.00 79.06 174 ARG A CA 1
ATOM 1334 C C . ARG A 1 174 ? -10.903 -9.541 -12.869 1.00 79.06 174 ARG A C 1
ATOM 1336 O O . ARG A 1 174 ? -10.306 -10.581 -12.620 1.00 79.06 174 ARG A O 1
ATOM 1343 N N . GLN A 1 175 ? -10.407 -8.608 -13.684 1.00 77.31 175 GLN A N 1
ATOM 1344 C CA . GLN A 1 175 ? -9.105 -8.690 -14.339 1.00 77.31 175 GLN A CA 1
ATOM 1345 C C . GLN A 1 175 ? -8.157 -7.665 -13.718 1.00 77.31 175 GLN A C 1
ATOM 1347 O O . GLN A 1 175 ? -8.458 -6.469 -13.757 1.00 77.31 175 GLN A O 1
ATOM 1352 N N . PRO A 1 176 ? -7.025 -8.098 -13.155 1.00 80.44 176 PRO A N 1
ATOM 1353 C CA . PRO A 1 176 ? -6.023 -7.184 -12.648 1.00 80.44 176 PRO A CA 1
ATOM 1354 C C . PRO A 1 176 ? -5.432 -6.295 -13.724 1.00 80.44 176 PRO A C 1
ATOM 1356 O O . PRO A 1 176 ? -5.113 -6.742 -14.824 1.00 80.44 176 PRO A O 1
ATOM 1359 N N . VAL A 1 177 ? -5.199 -5.046 -13.355 1.00 80.38 177 VAL A N 1
ATOM 1360 C CA . VAL A 1 177 ? -4.432 -4.092 -14.139 1.00 80.38 177 VAL A CA 1
ATOM 1361 C C . VAL A 1 177 ? -3.382 -3.447 -13.248 1.00 80.38 177 VAL A C 1
ATOM 1363 O O . VAL A 1 177 ? -3.648 -3.105 -12.093 1.00 80.38 177 VAL A O 1
ATOM 1366 N N . THR A 1 178 ? -2.176 -3.272 -13.778 1.00 82.56 178 THR A N 1
ATOM 1367 C CA . THR A 1 178 ? -1.174 -2.423 -13.133 1.00 82.56 178 THR A CA 1
ATOM 1368 C C . THR A 1 178 ? -1.706 -0.996 -13.125 1.00 82.56 178 THR A C 1
ATOM 1370 O O . THR A 1 178 ? -2.028 -0.455 -14.182 1.00 82.56 178 THR A O 1
ATOM 1373 N N . PHE A 1 179 ? -1.823 -0.402 -11.941 1.00 85.00 179 PHE A N 1
ATOM 1374 C CA . PHE A 1 179 ? -2.219 0.994 -11.804 1.00 85.00 179 PHE A CA 1
ATOM 1375 C C . PHE A 1 179 ? -0.995 1.906 -11.859 1.00 85.00 179 PHE A C 1
ATOM 1377 O O . PHE A 1 179 ? -0.957 2.833 -12.659 1.00 85.00 179 PHE A O 1
ATOM 1384 N N . ASP A 1 180 ? 0.018 1.611 -11.043 1.00 81.12 180 ASP A N 1
ATOM 1385 C CA . ASP A 1 180 ? 1.258 2.381 -10.994 1.00 81.12 180 ASP A CA 1
ATOM 1386 C C . ASP A 1 180 ? 2.402 1.496 -10.492 1.00 81.12 180 ASP A C 1
ATOM 1388 O O . ASP A 1 180 ? 2.305 0.909 -9.422 1.00 81.12 180 ASP A O 1
ATOM 1392 N N . ASN A 1 181 ? 3.493 1.399 -11.250 1.00 76.50 181 ASN A N 1
ATOM 1393 C CA . ASN A 1 181 ? 4.681 0.622 -10.886 1.00 76.50 181 ASN A CA 1
ATOM 1394 C C . ASN A 1 181 ? 5.846 1.492 -10.375 1.00 76.50 181 ASN A C 1
ATOM 1396 O O . ASN A 1 181 ? 6.951 0.995 -10.163 1.00 76.50 181 ASN A O 1
ATOM 1400 N N . THR A 1 182 ? 5.622 2.793 -10.201 1.00 73.12 182 THR A N 1
ATOM 1401 C CA . THR A 1 182 ? 6.623 3.766 -9.746 1.00 73.12 182 THR A CA 1
ATOM 1402 C C . THR A 1 182 ? 6.531 4.042 -8.248 1.00 73.12 182 THR A C 1
ATOM 1404 O O . THR A 1 182 ? 7.511 4.480 -7.641 1.00 73.12 182 THR A O 1
ATOM 1407 N N . VAL A 1 183 ? 5.386 3.730 -7.634 1.00 76.50 183 VAL A N 1
ATOM 1408 C CA . VAL A 1 183 ? 5.111 3.969 -6.217 1.00 76.50 183 VAL A CA 1
ATOM 1409 C C . VAL A 1 183 ? 4.852 2.654 -5.495 1.00 76.50 183 VAL A C 1
ATOM 1411 O O . VAL A 1 183 ? 3.923 1.927 -5.825 1.00 76.50 183 VAL A O 1
ATOM 1414 N N . MET A 1 184 ? 5.663 2.371 -4.476 1.00 83.88 184 MET A N 1
ATOM 1415 C CA . MET A 1 184 ? 5.545 1.161 -3.660 1.00 83.88 184 MET A CA 1
ATOM 1416 C C . MET A 1 184 ? 4.711 1.451 -2.419 1.00 83.88 184 MET A C 1
ATOM 1418 O O . MET A 1 184 ? 5.150 2.199 -1.541 1.00 83.88 184 MET A O 1
ATOM 1422 N N . ALA A 1 185 ? 3.528 0.853 -2.338 1.00 88.00 185 ALA A N 1
ATOM 1423 C CA . ALA A 1 185 ? 2.683 0.935 -1.156 1.00 88.00 185 ALA A CA 1
ATOM 1424 C C . ALA A 1 185 ? 3.139 -0.093 -0.113 1.00 88.00 185 ALA A C 1
ATOM 1426 O O . ALA A 1 185 ? 3.447 -1.230 -0.456 1.00 88.00 185 ALA A O 1
ATOM 1427 N N . LYS A 1 186 ? 3.177 0.314 1.158 1.00 88.81 186 LYS A N 1
ATOM 1428 C CA . LYS A 1 186 ? 3.279 -0.571 2.331 1.00 88.81 186 LYS A CA 1
ATOM 1429 C C . LYS A 1 186 ? 1.912 -0.847 2.945 1.00 88.81 186 LYS A C 1
ATOM 1431 O O . LYS A 1 186 ? 1.683 -1.953 3.411 1.00 88.81 186 LYS A O 1
ATOM 1436 N N . HIS A 1 187 ? 1.042 0.159 2.911 1.00 91.94 187 HIS A N 1
ATOM 1437 C CA . HIS A 1 187 ? -0.365 0.060 3.274 1.00 91.94 187 HIS A CA 1
ATOM 1438 C C . HIS A 1 187 ? -1.205 0.817 2.260 1.00 91.94 187 HIS A C 1
ATOM 1440 O O . HIS A 1 187 ? -0.733 1.821 1.710 1.00 91.94 187 HIS A O 1
ATOM 1446 N N . ILE A 1 188 ? -2.428 0.359 2.027 1.00 95.06 188 ILE A N 1
ATOM 1447 C CA . ILE A 1 188 ? -3.355 0.979 1.085 1.00 95.06 188 ILE A CA 1
ATOM 1448 C C . ILE A 1 188 ? -4.747 1.085 1.698 1.00 95.06 188 ILE A C 1
ATOM 1450 O O . ILE A 1 188 ? -5.236 0.178 2.354 1.00 95.06 188 ILE A O 1
ATOM 1454 N N . ALA A 1 189 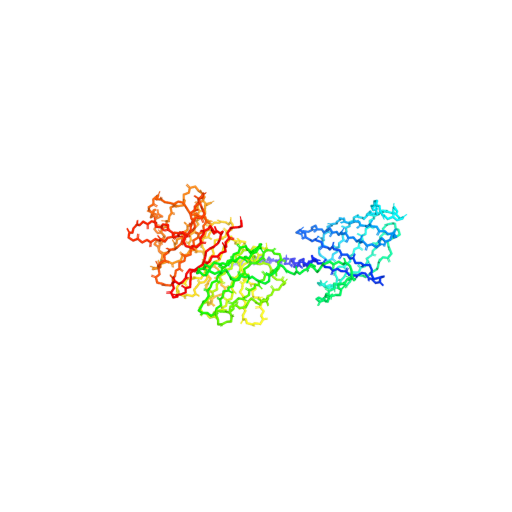? -5.399 2.210 1.449 1.00 93.94 189 ALA A N 1
ATOM 1455 C CA . ALA A 1 189 ? -6.806 2.427 1.719 1.00 93.94 189 ALA A CA 1
ATOM 1456 C C . ALA A 1 189 ? -7.443 3.055 0.480 1.00 93.94 189 ALA A C 1
ATOM 1458 O O . ALA A 1 189 ? -6.759 3.636 -0.362 1.00 93.94 189 ALA A O 1
ATOM 1459 N N . VAL A 1 190 ? -8.759 2.949 0.348 1.00 94.31 190 VAL A N 1
ATOM 1460 C CA . VAL A 1 190 ? -9.479 3.569 -0.765 1.00 94.31 190 VAL A CA 1
ATOM 1461 C C . VAL A 1 190 ? -10.678 4.329 -0.240 1.00 94.31 190 VAL A C 1
ATOM 1463 O O . VAL A 1 190 ? -11.405 3.847 0.629 1.00 94.31 190 VAL A O 1
ATOM 1466 N N . ASP A 1 191 ? -10.845 5.547 -0.740 1.00 91.56 191 ASP A N 1
ATOM 1467 C CA . ASP A 1 191 ? -11.940 6.414 -0.342 1.00 91.56 191 ASP A CA 1
ATOM 1468 C C . ASP A 1 191 ? -13.233 6.090 -1.114 1.00 91.56 191 ASP A C 1
ATOM 1470 O O . ASP A 1 191 ? -13.260 5.301 -2.065 1.00 91.56 191 ASP A O 1
ATOM 1474 N N . GLN A 1 192 ? -14.343 6.696 -0.704 1.00 87.38 192 GLN A N 1
ATOM 1475 C CA . GLN A 1 192 ? -15.663 6.474 -1.297 1.00 87.38 192 GLN A CA 1
ATOM 1476 C C . GLN A 1 192 ? -15.766 6.953 -2.754 1.00 87.38 192 GLN A C 1
ATOM 1478 O O . GLN A 1 192 ? -16.655 6.505 -3.475 1.00 87.38 192 GLN A O 1
ATOM 1483 N N . ASN A 1 193 ? -14.843 7.807 -3.205 1.00 88.81 193 ASN A N 1
ATOM 1484 C CA . ASN A 1 193 ? -14.707 8.237 -4.596 1.00 88.81 193 ASN A CA 1
ATOM 1485 C C . ASN A 1 193 ? -13.754 7.332 -5.391 1.00 88.81 193 ASN A C 1
ATOM 1487 O O . ASN A 1 193 ? -13.324 7.706 -6.483 1.00 88.81 193 ASN A O 1
ATOM 1491 N N . ASN A 1 194 ? -13.416 6.156 -4.851 1.00 92.44 194 ASN A N 1
ATOM 1492 C CA . ASN A 1 194 ? -12.467 5.210 -5.426 1.00 92.44 194 ASN A CA 1
ATOM 1493 C C . ASN A 1 194 ? -11.050 5.788 -5.575 1.00 92.44 194 ASN A C 1
ATOM 1495 O O . ASN A 1 194 ? -10.307 5.447 -6.498 1.00 92.44 194 ASN A O 1
ATOM 1499 N N . ARG A 1 195 ? -10.673 6.691 -4.667 1.00 94.56 195 ARG A N 1
ATOM 1500 C CA . ARG A 1 195 ? -9.343 7.284 -4.634 1.00 94.56 195 ARG A CA 1
ATOM 1501 C C . ARG A 1 195 ? -8.411 6.450 -3.764 1.00 94.56 195 ARG A C 1
ATOM 1503 O O . ARG A 1 195 ? -8.700 6.305 -2.574 1.00 94.56 195 ARG A O 1
ATOM 1510 N N . PRO A 1 196 ? -7.288 5.942 -4.292 1.00 96.75 196 PRO A N 1
ATOM 1511 C CA . PRO A 1 196 ? -6.327 5.239 -3.465 1.00 96.75 196 PRO A CA 1
ATOM 1512 C C . PRO A 1 196 ? -5.534 6.229 -2.602 1.00 96.75 196 PRO A C 1
ATOM 1514 O O . PRO A 1 196 ? -5.051 7.266 -3.068 1.00 96.75 196 PRO A O 1
ATOM 1517 N N . TRP A 1 197 ? -5.391 5.861 -1.337 1.00 97.56 197 TRP A N 1
ATOM 1518 C CA . TRP A 1 197 ? -4.505 6.447 -0.344 1.00 97.56 197 TRP A CA 1
ATOM 1519 C C . TRP A 1 197 ? -3.497 5.387 0.067 1.00 97.56 197 TRP A C 1
ATOM 1521 O O . TRP A 1 197 ? -3.862 4.231 0.256 1.00 97.56 197 TRP A O 1
ATOM 1531 N N . ILE A 1 198 ? -2.235 5.758 0.228 1.00 96.81 198 ILE A N 1
ATOM 1532 C CA . ILE A 1 198 ? -1.186 4.808 0.589 1.00 96.81 198 ILE A CA 1
ATOM 1533 C C . ILE A 1 198 ? -0.305 5.363 1.690 1.00 96.81 198 ILE A C 1
ATOM 1535 O O . ILE A 1 198 ? -0.049 6.564 1.743 1.00 96.81 198 ILE A O 1
ATOM 1539 N N . VAL A 1 199 ? 0.243 4.467 2.502 1.00 95.25 199 VAL A N 1
ATOM 1540 C CA . VAL A 1 199 ? 1.547 4.698 3.125 1.00 95.25 199 VAL A CA 1
ATOM 1541 C C . VAL A 1 199 ? 2.583 4.140 2.163 1.00 95.25 199 VAL A C 1
ATOM 1543 O O . VAL A 1 199 ? 2.606 2.936 1.907 1.00 95.25 199 VAL A O 1
ATOM 1546 N N . SER A 1 200 ? 3.423 5.005 1.604 1.00 91.19 200 SER A N 1
ATOM 1547 C CA . SER A 1 200 ? 4.470 4.596 0.666 1.00 91.19 200 SER A CA 1
ATOM 1548 C C . SER A 1 200 ? 5.658 3.953 1.397 1.00 91.19 200 SER A C 1
ATOM 1550 O O . SER A 1 200 ? 5.762 3.960 2.626 1.00 91.19 200 SER A O 1
ATOM 1552 N N . SER A 1 201 ? 6.594 3.380 0.644 1.00 84.50 201 SER A N 1
ATOM 1553 C CA . SER A 1 201 ? 7.846 2.818 1.160 1.00 84.50 201 SER A CA 1
ATOM 1554 C C . SER A 1 201 ? 8.680 3.803 1.997 1.00 84.50 201 SER A C 1
ATOM 1556 O O . SER A 1 201 ? 9.323 3.364 2.959 1.00 84.50 201 SER A O 1
ATOM 1558 N N . ASP A 1 202 ? 8.595 5.107 1.696 1.00 85.19 202 ASP A N 1
ATOM 1559 C CA . ASP A 1 202 ? 9.203 6.218 2.450 1.00 85.19 202 ASP A CA 1
ATOM 1560 C C . ASP A 1 202 ? 8.453 6.557 3.754 1.00 85.19 202 ASP A C 1
ATOM 1562 O O . ASP A 1 202 ? 8.868 7.439 4.506 1.00 85.19 202 ASP A O 1
ATOM 1566 N N . GLN A 1 203 ? 7.386 5.804 4.044 1.00 91.94 203 GLN A N 1
ATOM 1567 C CA . GLN A 1 203 ? 6.507 5.914 5.205 1.00 91.94 203 GLN A CA 1
ATOM 1568 C C . GLN A 1 203 ? 5.658 7.190 5.213 1.00 91.94 203 GLN A C 1
ATOM 1570 O O . GLN A 1 203 ? 5.046 7.497 6.228 1.00 91.94 203 GLN A O 1
ATOM 1575 N N . ILE A 1 204 ? 5.577 7.940 4.115 1.00 95.56 204 ILE A N 1
ATOM 1576 C CA . ILE A 1 204 ? 4.704 9.114 4.025 1.00 95.56 204 ILE A CA 1
ATOM 1577 C C . ILE A 1 204 ? 3.356 8.722 3.421 1.00 95.56 204 ILE A C 1
ATOM 1579 O O . ILE A 1 204 ? 3.265 7.787 2.620 1.00 95.56 204 ILE A O 1
ATOM 1583 N N . VAL A 1 205 ? 2.298 9.436 3.820 1.00 97.44 205 VAL A N 1
ATOM 1584 C CA . VAL A 1 205 ? 0.971 9.257 3.235 1.00 97.44 205 VAL A CA 1
ATOM 1585 C C . VAL A 1 205 ? 0.857 10.032 1.926 1.00 97.44 205 VAL A C 1
ATOM 1587 O O . VAL A 1 205 ? 1.115 11.241 1.880 1.00 97.44 205 VAL A O 1
ATOM 1590 N N . TYR A 1 206 ? 0.415 9.334 0.884 1.00 96.81 206 TYR A N 1
ATOM 1591 C CA . TYR A 1 206 ? 0.065 9.898 -0.415 1.00 96.81 206 TYR A CA 1
ATOM 1592 C C . TYR A 1 206 ? -1.383 9.556 -0.764 1.00 96.81 206 TYR A C 1
ATOM 1594 O O . TYR A 1 206 ? -1.885 8.507 -0.366 1.00 96.81 206 TYR A O 1
ATOM 1602 N N . TYR A 1 207 ? -2.032 10.402 -1.559 1.00 96.19 207 TYR A N 1
ATOM 1603 C CA . TYR A 1 207 ? -3.283 10.060 -2.238 1.00 96.19 207 TYR A CA 1
ATOM 1604 C C . TYR A 1 207 ? -3.182 10.381 -3.720 1.00 96.19 207 TYR A C 1
ATOM 1606 O O . TYR A 1 207 ? -2.468 11.304 -4.099 1.00 96.19 207 TYR A O 1
ATOM 1614 N N . HIS A 1 208 ? -3.890 9.644 -4.567 1.00 94.69 208 HIS A N 1
ATOM 1615 C CA . HIS A 1 208 ? -3.888 9.917 -6.003 1.00 94.69 208 HIS A CA 1
ATOM 1616 C C . HIS A 1 208 ? -5.036 10.862 -6.368 1.00 94.69 208 HIS A C 1
ATOM 1618 O O . HIS A 1 208 ? -6.181 10.540 -6.095 1.00 94.69 208 HIS A O 1
ATOM 1624 N N . ASP A 1 209 ? -4.805 12.016 -6.989 1.00 87.00 209 ASP A N 1
ATOM 1625 C CA . ASP A 1 209 ? -5.897 12.961 -7.311 1.00 87.00 209 ASP A CA 1
ATOM 1626 C C . ASP A 1 209 ? -6.691 12.607 -8.585 1.00 87.00 209 ASP A C 1
ATOM 1628 O O . ASP A 1 209 ? -7.688 13.253 -8.904 1.00 87.00 209 ASP A O 1
ATOM 1632 N N . GLY A 1 210 ? -6.262 11.562 -9.294 1.00 82.94 210 GLY A N 1
ATOM 1633 C CA . GLY A 1 210 ? -6.786 11.147 -10.598 1.00 82.94 210 GLY A CA 1
ATOM 1634 C C . GLY A 1 210 ? -5.758 11.301 -11.717 1.00 82.94 210 GLY A C 1
ATOM 1635 O O . GLY A 1 210 ? -5.827 10.561 -12.693 1.00 82.94 210 GLY A O 1
ATOM 1636 N N . ASN A 1 211 ? -4.761 12.167 -11.526 1.00 82.81 211 ASN A N 1
ATOM 1637 C CA . ASN A 1 211 ? -3.661 12.395 -12.460 1.00 82.81 211 ASN A CA 1
ATOM 1638 C C . ASN A 1 211 ? -2.293 12.052 -11.860 1.00 82.81 211 ASN A C 1
ATOM 1640 O O . ASN A 1 211 ? -1.417 11.581 -12.580 1.00 82.81 211 ASN A O 1
ATOM 1644 N N . THR A 1 212 ? -2.083 12.333 -10.573 1.00 89.50 212 THR A N 1
ATOM 1645 C CA . THR A 1 212 ? -0.791 12.142 -9.910 1.00 89.50 212 THR A CA 1
ATOM 1646 C C . THR A 1 212 ? -0.939 11.818 -8.426 1.00 89.50 212 THR A C 1
ATOM 1648 O O . THR A 1 212 ? -1.982 12.041 -7.805 1.00 89.50 212 THR A O 1
ATOM 1651 N N . TRP A 1 213 ? 0.145 11.322 -7.833 1.00 93.25 213 TRP A N 1
ATOM 1652 C CA . TRP A 1 213 ? 0.266 11.153 -6.392 1.00 93.25 213 TRP A CA 1
ATOM 1653 C C . TRP A 1 213 ? 0.567 12.480 -5.703 1.00 93.25 213 TRP A C 1
ATOM 1655 O O . TRP A 1 213 ? 1.610 13.102 -5.909 1.00 93.25 213 TRP A O 1
ATOM 1665 N N . ILE A 1 214 ? -0.328 12.875 -4.809 1.00 94.00 214 ILE A N 1
ATOM 1666 C CA . ILE A 1 214 ? -0.178 14.026 -3.935 1.00 94.00 214 ILE A CA 1
ATOM 1667 C C . ILE A 1 214 ? 0.456 13.569 -2.626 1.00 94.00 214 ILE A C 1
ATOM 1669 O O . ILE A 1 214 ? -0.141 12.819 -1.851 1.00 94.00 214 ILE A O 1
ATOM 1673 N N . LYS A 1 215 ? 1.680 14.041 -2.374 1.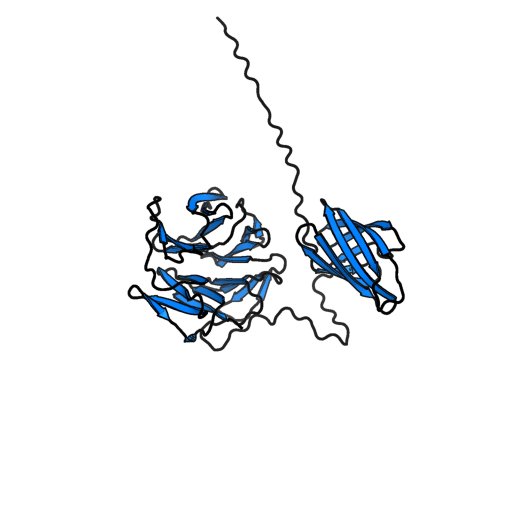00 94.94 215 LYS A N 1
ATOM 1674 C CA . LYS A 1 215 ? 2.367 13.865 -1.091 1.00 94.94 215 LYS A CA 1
ATOM 1675 C C . LYS A 1 215 ? 1.691 14.728 -0.029 1.00 94.94 215 LYS A C 1
ATOM 1677 O O . LYS A 1 215 ? 1.579 15.937 -0.210 1.00 94.94 215 LYS A O 1
ATOM 1682 N N . THR A 1 216 ? 1.279 14.133 1.087 1.00 96.31 216 THR A N 1
ATOM 1683 C CA . THR A 1 216 ? 0.746 14.899 2.226 1.00 96.31 216 THR A CA 1
ATOM 1684 C C . THR A 1 216 ? 1.867 15.375 3.156 1.00 96.31 216 THR A C 1
ATOM 1686 O O . THR A 1 216 ? 3.008 14.921 3.068 1.00 96.31 216 THR A O 1
ATOM 1689 N N . ASN A 1 217 ? 1.542 16.266 4.096 1.00 92.44 217 ASN A N 1
ATOM 1690 C CA . ASN A 1 217 ? 2.462 16.712 5.148 1.00 92.44 217 ASN A CA 1
ATOM 1691 C C . ASN A 1 217 ? 2.526 15.749 6.352 1.00 92.44 217 ASN A C 1
ATOM 1693 O O . ASN A 1 217 ? 2.810 16.181 7.472 1.00 92.44 217 ASN A O 1
ATOM 1697 N N . SER A 1 218 ? 2.220 14.460 6.157 1.00 95.12 218 SER A N 1
ATOM 1698 C CA . SER A 1 218 ? 2.232 13.489 7.252 1.00 95.12 218 SER A CA 1
ATOM 1699 C C . SER A 1 218 ? 3.632 13.348 7.855 1.00 95.12 218 SER A C 1
ATOM 1701 O O . SER A 1 218 ? 4.651 13.472 7.176 1.00 95.12 218 SER A O 1
ATOM 1703 N N . SER A 1 219 ? 3.690 12.999 9.140 1.00 94.06 219 SER A N 1
ATOM 1704 C CA . SER A 1 219 ? 4.871 12.334 9.696 1.00 94.06 219 SER A CA 1
ATOM 1705 C C . SER A 1 219 ? 5.040 10.945 9.061 1.00 94.06 219 SER A C 1
ATOM 1707 O O . SER A 1 219 ? 4.194 10.497 8.282 1.00 94.06 219 SER A O 1
ATOM 1709 N N . GLN A 1 220 ? 6.125 10.241 9.391 1.00 94.81 220 GLN A N 1
ATOM 1710 C CA . GLN A 1 220 ? 6.250 8.831 9.025 1.00 94.81 220 GLN A CA 1
ATOM 1711 C C . GLN A 1 220 ? 5.122 8.029 9.679 1.00 94.81 220 GLN A C 1
ATOM 1713 O O . GLN A 1 220 ? 4.936 8.089 10.897 1.00 94.81 220 GLN A O 1
ATOM 1718 N N . CYS A 1 221 ? 4.384 7.285 8.868 1.00 92.38 221 CYS A N 1
ATOM 1719 C CA . CYS A 1 221 ? 3.158 6.587 9.206 1.00 92.38 221 CYS A CA 1
ATOM 1720 C C . CYS A 1 221 ? 3.320 5.073 9.111 1.00 92.38 221 CYS A C 1
ATOM 1722 O O . CYS A 1 221 ? 4.114 4.559 8.325 1.00 92.38 221 CYS A O 1
ATOM 1724 N N . LYS A 1 222 ? 2.556 4.365 9.941 1.00 89.25 222 LYS A N 1
ATOM 1725 C CA . LYS A 1 222 ? 2.524 2.904 10.016 1.00 89.25 222 LYS A CA 1
ATOM 1726 C C . LYS A 1 222 ? 1.405 2.302 9.187 1.00 89.25 222 LYS A C 1
ATOM 1728 O O . LYS A 1 222 ? 1.575 1.201 8.710 1.00 89.25 222 LYS A O 1
ATOM 1733 N N . THR A 1 223 ? 0.279 2.993 9.056 1.00 89.25 223 THR A N 1
ATOM 1734 C CA . THR A 1 223 ? -0.944 2.466 8.436 1.00 89.25 223 THR A CA 1
ATOM 1735 C C . THR A 1 223 ? -1.791 3.614 7.888 1.00 89.25 223 THR A C 1
ATOM 1737 O O . THR A 1 223 ? -1.548 4.778 8.216 1.00 89.25 223 THR A O 1
ATOM 1740 N N . ILE A 1 224 ? -2.783 3.303 7.065 1.00 92.62 224 ILE A N 1
ATOM 1741 C CA . ILE A 1 224 ? -3.772 4.247 6.549 1.00 92.62 224 ILE A CA 1
ATOM 1742 C C . ILE A 1 224 ? -5.121 3.533 6.473 1.00 92.62 224 ILE A C 1
ATOM 1744 O O . ILE A 1 224 ? -5.185 2.385 6.052 1.00 92.62 224 ILE A O 1
ATOM 1748 N N . CYS A 1 225 ? -6.202 4.206 6.857 1.00 89.81 225 CYS A N 1
ATOM 1749 C CA . CYS A 1 225 ? -7.562 3.731 6.613 1.00 89.81 225 CYS A CA 1
ATOM 1750 C C . CYS A 1 225 ? -8.464 4.895 6.192 1.00 89.81 225 CYS A C 1
ATOM 1752 O O . CYS A 1 225 ? -8.135 6.057 6.438 1.00 89.81 225 CYS A O 1
ATOM 1754 N N . ILE A 1 226 ? -9.619 4.583 5.600 1.00 88.12 226 ILE A N 1
ATOM 1755 C CA . ILE A 1 226 ? -10.692 5.553 5.361 1.00 88.12 226 ILE A CA 1
ATOM 1756 C C . ILE A 1 226 ? -11.890 5.191 6.239 1.00 88.12 226 ILE A C 1
ATOM 1758 O O . ILE A 1 226 ? -12.286 4.027 6.297 1.00 88.12 226 ILE A O 1
ATOM 1762 N N . ASP A 1 227 ? -12.455 6.176 6.935 1.00 82.06 227 ASP A N 1
ATOM 1763 C CA . ASP A 1 227 ? -13.651 5.977 7.752 1.00 82.06 227 ASP A CA 1
ATOM 1764 C C . ASP A 1 227 ? -14.967 6.070 6.955 1.00 82.06 227 ASP A C 1
ATOM 1766 O O . ASP A 1 227 ? -15.020 6.398 5.765 1.00 82.06 227 ASP A O 1
ATOM 1770 N N . LYS A 1 228 ? -16.084 5.805 7.642 1.00 77.75 228 LYS A N 1
ATOM 1771 C CA . LYS A 1 228 ? -17.441 5.907 7.077 1.00 77.75 228 LYS A CA 1
ATOM 1772 C C . LYS A 1 228 ? -17.819 7.322 6.613 1.00 77.75 228 LYS A C 1
ATOM 1774 O O . LYS A 1 228 ? -18.725 7.460 5.795 1.00 77.75 228 LYS A O 1
ATOM 1779 N N . ASN A 1 229 ? -17.153 8.354 7.131 1.00 80.56 229 ASN A N 1
ATOM 1780 C CA . ASN A 1 229 ? -17.358 9.756 6.770 1.00 80.56 229 ASN A CA 1
ATOM 1781 C C . ASN A 1 229 ? -16.404 10.199 5.648 1.00 80.56 229 ASN A C 1
ATOM 1783 O O . ASN A 1 229 ? -16.343 11.386 5.332 1.00 80.56 229 ASN A O 1
ATOM 1787 N N . ASN A 1 230 ? -15.687 9.251 5.036 1.00 86.75 230 ASN A N 1
ATOM 1788 C CA . ASN A 1 230 ? -14.713 9.480 3.980 1.00 86.75 230 ASN A CA 1
ATOM 1789 C C . ASN A 1 230 ? -13.477 10.286 4.425 1.00 86.75 230 ASN A C 1
ATOM 1791 O O . ASN A 1 230 ? -12.870 11.000 3.625 1.00 86.75 230 ASN A O 1
ATOM 1795 N N . VAL A 1 231 ? -13.104 10.185 5.701 1.00 88.38 231 VAL A N 1
ATOM 1796 C CA . VAL A 1 231 ? -11.913 10.823 6.269 1.00 88.38 231 VAL A CA 1
ATOM 1797 C C . VAL A 1 231 ? -10.783 9.806 6.363 1.00 88.38 231 VAL A C 1
ATOM 1799 O O . VAL A 1 231 ? -10.985 8.672 6.798 1.00 88.38 231 VAL A O 1
ATOM 1802 N N . ALA A 1 232 ? -9.582 10.217 5.960 1.00 92.50 232 ALA A N 1
ATOM 1803 C CA . ALA A 1 232 ? -8.388 9.396 6.084 1.00 92.50 232 ALA A CA 1
ATOM 1804 C C . ALA A 1 232 ? -7.821 9.455 7.507 1.00 92.50 232 ALA A C 1
ATOM 1806 O O . ALA A 1 232 ? -7.675 10.537 8.079 1.00 92.50 232 ALA A O 1
ATOM 1807 N N . TRP A 1 233 ? -7.453 8.298 8.052 1.00 91.19 233 TRP A N 1
ATOM 1808 C CA . TRP A 1 233 ? -6.876 8.144 9.385 1.00 91.19 233 TRP A CA 1
ATOM 1809 C C . TRP A 1 233 ? -5.559 7.389 9.330 1.00 91.19 233 TRP A C 1
ATOM 1811 O O . TRP A 1 233 ? -5.385 6.464 8.542 1.00 91.19 233 TRP A O 1
ATOM 1821 N N . THR A 1 234 ? -4.627 7.761 10.200 1.00 91.94 234 THR A N 1
ATOM 1822 C CA . THR A 1 234 ? -3.310 7.130 10.271 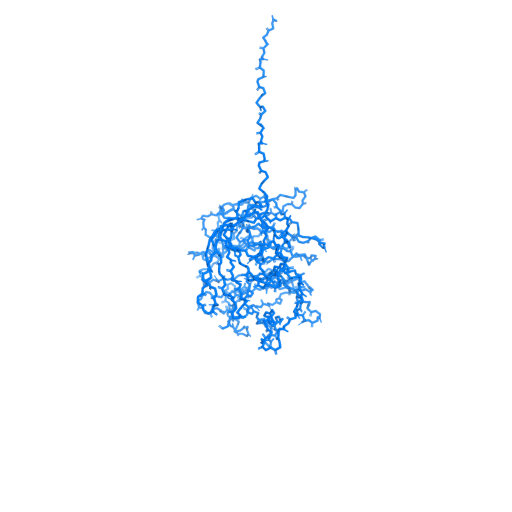1.00 91.94 234 THR A CA 1
ATOM 1823 C C . THR A 1 234 ? -2.811 7.021 11.705 1.00 91.94 234 THR A C 1
ATOM 1825 O O . THR A 1 234 ? -3.290 7.712 12.611 1.00 91.94 234 THR A O 1
ATOM 1828 N N . ILE A 1 235 ? -1.811 6.162 11.888 1.00 89.12 235 ILE A N 1
ATOM 1829 C CA . ILE A 1 235 ? -1.002 6.067 13.097 1.00 89.12 235 ILE A CA 1
ATOM 1830 C C . ILE A 1 235 ? 0.437 6.350 12.699 1.00 89.12 235 ILE A C 1
ATOM 1832 O O . ILE A 1 235 ? 0.985 5.663 11.837 1.00 89.12 235 ILE A O 1
ATOM 1836 N N . ASP A 1 236 ? 1.058 7.345 13.322 1.00 91.75 236 ASP A N 1
ATOM 1837 C CA . ASP A 1 236 ? 2.452 7.674 13.041 1.00 91.75 236 ASP A CA 1
ATOM 1838 C C . ASP A 1 236 ? 3.455 6.863 13.882 1.00 91.75 236 ASP A C 1
ATOM 1840 O O . ASP A 1 236 ? 3.094 6.184 14.846 1.00 91.75 236 ASP A O 1
ATOM 1844 N N . TYR A 1 237 ? 4.744 6.914 13.534 1.00 89.44 237 TYR A N 1
ATOM 1845 C CA . TYR A 1 237 ? 5.806 6.271 14.327 1.00 89.44 237 TYR A CA 1
ATOM 1846 C C . TYR A 1 237 ? 6.021 6.911 15.709 1.00 89.44 237 TYR A C 1
ATOM 1848 O O . TYR A 1 237 ? 6.661 6.310 16.571 1.00 89.44 237 TYR A O 1
ATOM 1856 N N . GLY A 1 238 ? 5.448 8.094 15.947 1.00 88.19 238 GLY A N 1
ATOM 1857 C CA . GLY A 1 238 ? 5.312 8.708 17.268 1.00 88.19 238 GLY A CA 1
ATOM 1858 C C . GLY A 1 238 ? 4.094 8.207 18.052 1.00 88.19 238 GLY A C 1
ATOM 1859 O O . GLY A 1 238 ? 3.863 8.690 19.165 1.00 88.19 238 GLY A O 1
ATOM 1860 N N . TRP A 1 239 ? 3.354 7.242 17.496 1.00 84.19 239 TRP A N 1
ATOM 1861 C CA . TRP A 1 239 ? 2.154 6.615 18.044 1.00 84.19 239 TRP A CA 1
ATOM 1862 C C . TRP A 1 239 ? 0.954 7.549 18.167 1.00 84.19 239 TRP A C 1
ATOM 1864 O O . TRP A 1 239 ? 0.046 7.303 18.959 1.00 84.19 239 TRP A O 1
ATOM 1874 N N . TRP A 1 240 ? 0.932 8.625 17.389 1.00 85.88 240 TRP A N 1
ATOM 1875 C CA . TRP A 1 240 ? -0.232 9.490 17.297 1.00 85.88 240 TRP A CA 1
ATOM 1876 C C . TRP A 1 240 ? -1.240 8.930 16.312 1.00 85.88 240 TRP A C 1
ATOM 1878 O O . TRP A 1 240 ? -0.906 8.701 15.152 1.00 85.88 240 TRP A O 1
ATOM 1888 N N . VAL A 1 241 ? -2.485 8.807 16.762 1.00 85.06 241 VAL A N 1
ATOM 1889 C CA . VAL A 1 241 ? -3.630 8.679 15.865 1.00 85.06 241 VAL A CA 1
ATOM 1890 C C . VAL A 1 241 ? -3.984 10.060 15.340 1.00 85.06 241 VAL A C 1
ATOM 1892 O O . VAL A 1 241 ? -4.162 11.003 16.123 1.00 85.06 241 VAL A O 1
ATOM 1895 N N . LYS A 1 242 ? -4.080 10.179 14.017 1.00 89.25 242 LYS A N 1
ATOM 1896 C CA . LYS A 1 242 ? -4.398 11.432 13.330 1.00 89.25 242 LYS A CA 1
ATOM 1897 C C . LYS A 1 242 ? -5.455 11.208 12.262 1.00 89.25 242 LYS A C 1
ATOM 1899 O O . LYS A 1 242 ? -5.483 10.141 11.653 1.00 89.25 242 LYS A O 1
ATOM 1904 N N . TYR A 1 243 ? -6.252 12.236 12.001 1.00 91.00 243 TYR A N 1
ATOM 1905 C CA . TYR A 1 243 ? -7.114 12.300 10.823 1.00 91.00 243 TYR A CA 1
ATOM 1906 C C . TYR A 1 243 ? -6.629 13.383 9.866 1.00 91.00 243 TYR A C 1
ATOM 1908 O O . TYR A 1 243 ? -5.993 14.353 10.287 1.00 91.00 243 TYR A O 1
ATOM 1916 N N . PHE A 1 244 ? -6.929 13.221 8.585 1.00 94.88 244 PHE A N 1
ATOM 1917 C CA . PHE A 1 244 ? -6.646 14.219 7.566 1.00 94.88 244 PHE A CA 1
ATOM 1918 C C . PHE A 1 244 ? -7.807 15.208 7.454 1.00 94.88 244 PHE A C 1
ATOM 1920 O O . PHE A 1 244 ? -8.921 14.842 7.081 1.00 94.88 244 PHE A O 1
ATOM 1927 N N . ASP A 1 245 ? -7.551 16.475 7.763 1.00 92.88 245 ASP A N 1
ATOM 1928 C CA . ASP A 1 245 ? -8.500 17.557 7.532 1.00 92.88 245 ASP A CA 1
ATOM 1929 C C . ASP A 1 245 ? -8.353 18.060 6.093 1.00 92.88 245 ASP A C 1
ATOM 1931 O O . ASP A 1 245 ? -7.433 18.811 5.769 1.00 92.88 245 ASP A O 1
ATOM 1935 N N . GLY A 1 246 ? -9.285 17.660 5.226 1.00 88.69 246 GLY A N 1
ATOM 1936 C CA . GLY A 1 246 ? -9.282 18.053 3.817 1.00 88.69 246 GLY A CA 1
ATOM 1937 C C . GLY A 1 246 ? -9.450 19.558 3.573 1.00 88.69 246 GLY A C 1
ATOM 1938 O O . GLY A 1 246 ? -9.081 20.026 2.499 1.00 88.69 246 GLY A O 1
ATOM 1939 N N . SER A 1 247 ? -9.965 20.322 4.546 1.00 91.62 247 SER A N 1
ATOM 1940 C CA . SER A 1 247 ? -10.131 21.777 4.412 1.00 91.62 247 SER A CA 1
ATOM 1941 C C . SER A 1 247 ? -8.817 22.534 4.606 1.00 91.62 247 SER A C 1
ATOM 1943 O O . SER A 1 247 ? -8.554 23.506 3.901 1.00 91.62 247 SER A O 1
ATOM 1945 N N . THR A 1 248 ? -7.974 22.060 5.527 1.00 93.44 248 THR A N 1
ATOM 1946 C CA . THR A 1 248 ? -6.657 22.649 5.809 1.00 93.44 248 THR A CA 1
ATOM 1947 C C . THR A 1 248 ? -5.508 21.900 5.138 1.00 93.44 248 THR A C 1
ATOM 1949 O O . THR A 1 248 ? -4.402 22.424 5.073 1.00 93.44 248 THR A O 1
ATOM 1952 N N . GLN A 1 249 ? -5.774 20.710 4.592 1.00 92.50 249 GLN A N 1
ATOM 1953 C CA . GLN A 1 249 ? -4.784 19.763 4.071 1.00 92.50 249 GLN A CA 1
ATOM 1954 C C . GLN A 1 249 ? -3.733 19.361 5.115 1.00 92.50 249 GLN A C 1
ATOM 1956 O O . GLN A 1 249 ? -2.552 19.195 4.808 1.00 92.50 249 GLN A O 1
ATOM 1961 N N . GLU A 1 250 ? -4.165 19.189 6.366 1.00 94.88 250 GLU A N 1
ATOM 1962 C CA . GLU A 1 250 ? -3.281 18.862 7.483 1.00 94.88 250 GLU A CA 1
ATOM 1963 C C . GLU A 1 250 ? -3.734 17.624 8.252 1.00 94.88 250 GLU A C 1
ATOM 1965 O O . GLU A 1 250 ? -4.923 17.379 8.455 1.00 94.88 250 GLU A O 1
ATOM 1970 N N . TRP A 1 251 ? -2.758 16.881 8.775 1.00 96.31 251 TRP A N 1
ATOM 1971 C CA . TRP A 1 251 ? -3.002 15.803 9.729 1.00 96.31 251 TRP A CA 1
ATOM 1972 C C . TRP A 1 251 ? -3.204 16.350 11.144 1.00 96.31 251 TRP A C 1
ATOM 1974 O O . TRP A 1 251 ? -2.269 16.850 11.773 1.00 96.31 251 TRP A O 1
ATOM 1984 N N . LYS A 1 252 ? -4.418 16.212 11.678 1.00 92.00 252 LYS A N 1
ATOM 1985 C CA . LYS A 1 252 ? -4.787 16.653 13.027 1.00 92.00 252 LYS A CA 1
ATOM 1986 C C . LYS A 1 252 ? -4.643 15.501 14.015 1.00 92.00 252 LYS A C 1
ATOM 1988 O O . LYS A 1 252 ? -5.262 14.449 13.861 1.00 92.00 252 LYS A O 1
ATOM 1993 N N . ALA A 1 253 ? -3.811 15.696 15.035 1.00 89.31 253 ALA A N 1
ATOM 1994 C CA . ALA A 1 253 ? -3.604 14.705 16.083 1.00 89.31 253 ALA A CA 1
ATOM 1995 C C . ALA A 1 253 ? -4.813 14.615 17.018 1.00 89.31 253 ALA A C 1
ATOM 1997 O O . ALA A 1 253 ? -5.338 15.635 17.460 1.00 89.31 253 ALA A O 1
ATOM 1998 N N . VAL A 1 254 ? -5.219 13.387 17.335 1.00 80.19 254 VAL A N 1
ATOM 1999 C CA . VAL A 1 254 ? -6.350 13.106 18.230 1.00 80.19 254 VAL A CA 1
ATOM 2000 C C . VAL A 1 254 ? -5.855 12.585 19.567 1.00 80.19 254 VAL A C 1
ATOM 2002 O O . VAL A 1 254 ? -6.171 13.143 20.613 1.00 80.19 254 VAL A O 1
ATOM 2005 N N . VAL A 1 255 ? -5.052 11.521 19.545 1.00 75.62 255 VAL A N 1
ATOM 2006 C CA . VAL A 1 255 ? -4.567 10.866 20.762 1.00 75.62 255 VAL A CA 1
ATOM 2007 C C . VAL A 1 255 ? -3.208 10.226 20.522 1.00 75.62 255 VAL A C 1
ATOM 2009 O O . VAL A 1 255 ? -2.934 9.729 19.428 1.00 75.62 255 VAL A O 1
ATOM 2012 N N . LYS A 1 256 ? -2.357 10.233 21.548 1.00 80.88 256 LYS A N 1
ATOM 2013 C CA . LYS A 1 256 ? -1.091 9.501 21.549 1.00 80.88 256 LYS A CA 1
ATOM 2014 C C . LYS A 1 256 ? -1.266 8.165 22.256 1.00 80.88 256 LYS A C 1
ATOM 2016 O O . LYS A 1 256 ? -1.764 8.120 23.377 1.00 80.88 256 LYS A O 1
ATOM 2021 N N . MET A 1 257 ? -0.816 7.104 21.609 1.00 72.62 257 MET A N 1
ATOM 2022 C CA . MET A 1 257 ? -0.837 5.746 22.133 1.00 72.62 257 MET A CA 1
ATOM 2023 C C . MET A 1 257 ? 0.460 5.428 22.876 1.00 72.62 257 MET A C 1
ATOM 2025 O O . MET A 1 257 ? 1.504 6.040 22.648 1.00 72.62 257 MET A O 1
ATOM 2029 N N . ASP A 1 258 ? 0.410 4.418 23.735 1.00 68.06 258 ASP A N 1
ATOM 2030 C CA . ASP A 1 258 ? 1.508 3.952 24.587 1.00 68.06 258 ASP A CA 1
ATOM 2031 C C . ASP A 1 258 ? 2.536 3.064 23.860 1.00 68.06 258 ASP A C 1
ATOM 2033 O O . ASP A 1 258 ? 3.216 2.253 24.484 1.00 68.06 258 ASP A O 1
ATOM 2037 N N . GLY A 1 259 ? 2.682 3.222 22.542 1.00 62.47 259 GLY A N 1
ATOM 2038 C CA . GLY A 1 259 ? 3.691 2.486 21.782 1.00 62.47 259 GLY A CA 1
ATOM 2039 C C . GLY A 1 259 ? 3.222 1.177 21.148 1.00 62.47 259 GLY A C 1
ATOM 2040 O O . GLY A 1 259 ? 4.059 0.384 20.728 1.00 62.47 259 GLY A O 1
ATOM 2041 N N . ARG A 1 260 ? 1.910 0.910 21.124 1.00 65.75 260 ARG A N 1
ATOM 2042 C CA . ARG A 1 260 ? 1.397 -0.430 20.798 1.00 65.75 260 ARG A CA 1
ATOM 2043 C C . ARG A 1 260 ? 0.493 -0.513 19.573 1.00 65.75 260 ARG A C 1
ATOM 2045 O O . ARG A 1 260 ? 0.198 -1.614 19.142 1.00 65.75 260 ARG A O 1
ATOM 2052 N N . ALA A 1 261 ? 0.071 0.609 19.007 1.00 64.00 261 ALA A N 1
ATOM 2053 C CA . ALA A 1 261 ? -0.979 0.697 17.994 1.00 64.00 261 ALA A CA 1
ATOM 2054 C C . ALA A 1 261 ? -0.548 0.314 16.558 1.00 64.00 261 ALA A C 1
ATOM 2056 O O . ALA A 1 261 ? 0.390 0.900 16.024 1.00 64.00 261 ALA A O 1
ATOM 2057 N N . MET A 1 262 ? -1.253 -0.621 15.917 1.00 64.31 262 MET A N 1
ATOM 2058 C CA . MET A 1 262 ? -0.874 -1.200 14.615 1.00 64.31 262 MET A CA 1
ATOM 2059 C C . MET A 1 262 ? -1.799 -0.819 13.461 1.00 64.31 262 MET A C 1
ATOM 2061 O O . MET A 1 262 ? -1.321 -0.461 12.391 1.00 64.31 262 MET A O 1
ATOM 2065 N N . GLU A 1 263 ? -3.105 -0.849 13.694 1.00 68.00 263 GLU A N 1
ATOM 2066 C CA . GLU A 1 263 ? -4.133 -0.590 12.681 1.00 68.00 263 GLU A CA 1
ATOM 2067 C C . GLU A 1 263 ? -5.174 0.362 13.242 1.00 68.00 263 GLU A C 1
ATOM 2069 O O . GLU A 1 263 ? -5.318 0.464 14.459 1.00 68.00 263 GLU A O 1
ATOM 2074 N N . VAL A 1 264 ? -5.866 1.085 12.367 1.00 63.31 264 VAL A N 1
ATOM 2075 C CA . VAL A 1 264 ? -6.902 2.049 12.730 1.00 63.31 264 VAL A CA 1
ATOM 2076 C C . VAL A 1 264 ? -8.138 1.796 11.878 1.00 63.31 264 VAL A C 1
ATOM 2078 O O . VAL A 1 264 ? -8.025 1.574 10.680 1.00 63.31 264 VAL A O 1
ATOM 2081 N N . ILE A 1 265 ? -9.313 1.808 12.499 1.00 65.50 265 ILE A N 1
ATOM 2082 C CA . ILE A 1 265 ? -10.616 1.680 11.831 1.00 65.50 265 ILE A CA 1
ATOM 2083 C C . ILE A 1 265 ? -11.682 2.429 12.640 1.00 65.50 265 ILE A C 1
ATOM 2085 O O . ILE A 1 265 ? -11.613 2.435 13.863 1.00 65.50 265 ILE A O 1
ATOM 2089 N N . ASP A 1 266 ? -12.683 3.039 11.998 1.00 65.19 266 ASP A N 1
ATOM 2090 C CA . ASP A 1 266 ? -13.752 3.795 12.683 1.00 65.19 266 ASP A CA 1
ATOM 2091 C C . ASP A 1 266 ? -15.130 3.130 12.563 1.00 65.19 266 ASP A C 1
ATOM 2093 O O . ASP A 1 266 ? -15.620 2.897 11.456 1.00 65.19 266 ASP A O 1
ATOM 2097 N N . LYS A 1 267 ? -15.784 2.873 13.703 1.00 55.38 267 LYS A N 1
ATOM 2098 C CA . LYS A 1 267 ? -17.184 2.435 13.795 1.00 55.38 267 LYS A CA 1
ATOM 2099 C C . LYS A 1 267 ? -17.972 3.424 14.632 1.00 55.38 267 LYS A C 1
ATOM 2101 O O . LYS A 1 267 ? -17.632 3.629 15.785 1.00 55.38 267 LYS A O 1
ATOM 2106 N N . ASP A 1 268 ? -19.085 3.956 14.130 1.00 56.84 268 ASP A N 1
ATOM 2107 C CA . ASP A 1 268 ? -19.988 4.769 14.965 1.00 56.84 268 ASP A CA 1
ATOM 2108 C C . ASP A 1 268 ? -19.284 5.947 15.680 1.00 56.84 268 ASP A C 1
ATOM 2110 O O . ASP A 1 268 ? -19.694 6.335 16.772 1.00 56.84 268 ASP A O 1
ATOM 2114 N N . ASN A 1 269 ? -18.260 6.538 15.041 1.00 51.34 269 ASN A N 1
ATOM 2115 C CA . ASN A 1 269 ? -17.382 7.577 15.600 1.00 51.34 269 ASN A CA 1
ATOM 2116 C C . ASN A 1 269 ? -16.438 7.072 16.716 1.00 51.34 269 ASN A C 1
ATOM 2118 O O . ASN A 1 269 ? -16.065 7.826 17.624 1.00 51.34 269 ASN A O 1
ATOM 2122 N N . MET A 1 270 ? -16.078 5.792 16.666 1.00 50.41 270 MET A N 1
ATOM 2123 C CA . MET A 1 270 ? -15.195 5.101 17.596 1.00 50.41 270 MET A CA 1
ATOM 2124 C C . MET A 1 270 ? -14.003 4.533 16.837 1.00 50.41 270 MET A C 1
ATOM 2126 O O . MET A 1 270 ? -14.143 3.660 15.982 1.00 50.41 270 MET A O 1
ATOM 2130 N N . ILE A 1 271 ? -12.813 4.984 17.223 1.00 56.19 271 ILE A N 1
ATOM 2131 C CA . ILE A 1 271 ? -11.557 4.495 16.667 1.00 56.19 271 ILE A CA 1
ATOM 2132 C C . ILE A 1 271 ? -11.217 3.160 17.333 1.00 56.19 271 ILE A C 1
ATOM 2134 O O . ILE A 1 271 ? -11.107 3.085 18.559 1.00 56.19 271 ILE A O 1
ATOM 2138 N N . HIS A 1 272 ? -11.035 2.130 16.518 1.00 60.81 272 HIS A N 1
ATOM 2139 C CA . HIS A 1 272 ? -10.544 0.811 16.878 1.00 60.81 272 HIS A CA 1
ATOM 2140 C C . HIS A 1 272 ? -9.075 0.700 16.503 1.00 60.81 272 HIS A C 1
ATOM 2142 O O . HIS A 1 272 ? -8.692 1.074 15.395 1.00 60.81 272 HIS A O 1
ATOM 2148 N N . VAL A 1 273 ? -8.267 0.181 17.428 1.00 60.25 273 VAL A N 1
ATOM 2149 C CA . VAL A 1 273 ? -6.828 0.023 17.226 1.00 60.25 273 VAL A CA 1
ATOM 2150 C C . VAL A 1 273 ? -6.340 -1.342 17.698 1.00 60.25 273 VAL A C 1
ATOM 2152 O O . VAL A 1 273 ? -6.624 -1.740 18.827 1.00 60.25 273 VAL A O 1
ATOM 2155 N N . GLY A 1 274 ? -5.601 -2.053 16.841 1.00 58.53 274 GLY A N 1
ATOM 2156 C CA . GLY A 1 274 ? -4.916 -3.308 17.189 1.00 58.53 274 GLY A CA 1
ATOM 2157 C C . GLY A 1 274 ? -3.583 -3.062 17.910 1.00 58.53 274 GLY A C 1
ATOM 2158 O O . GLY A 1 274 ? -2.919 -2.067 17.623 1.00 58.53 274 GLY A O 1
ATOM 2159 N N . SER A 1 275 ? -3.174 -3.937 18.844 1.00 58.00 275 SER A N 1
ATOM 2160 C CA . SER A 1 275 ? -1.928 -3.777 19.619 1.00 58.00 275 SER A CA 1
ATOM 2161 C C . SER A 1 275 ? -1.171 -5.077 19.910 1.00 58.00 275 SER A C 1
ATOM 2163 O O . SER A 1 275 ? -1.794 -6.086 20.216 1.00 58.00 275 SER A O 1
ATOM 2165 N N . TRP A 1 276 ? 0.173 -5.047 19.883 1.00 45.62 276 TRP A N 1
ATOM 2166 C CA . TRP A 1 276 ? 1.046 -6.236 20.012 1.00 45.62 276 TRP A CA 1
ATOM 2167 C C . TRP A 1 276 ? 0.872 -7.037 21.311 1.00 45.62 276 TRP A C 1
ATOM 2169 O O . TRP A 1 276 ? 0.822 -8.270 21.263 1.00 45.62 276 TRP A O 1
ATOM 2179 N N . ASP A 1 277 ? 0.758 -6.347 22.447 1.00 44.34 277 ASP A N 1
ATOM 2180 C CA . ASP A 1 277 ? 0.626 -6.968 23.777 1.00 44.34 277 ASP A CA 1
ATOM 2181 C C . ASP A 1 277 ? -0.841 -7.097 24.204 1.00 44.34 277 ASP A C 1
ATOM 2183 O O . ASP A 1 277 ? -1.187 -7.791 25.162 1.00 44.34 277 ASP A O 1
ATOM 2187 N N . VAL A 1 278 ? -1.717 -6.369 23.510 1.00 41.97 278 VAL A N 1
ATOM 2188 C CA . VAL A 1 278 ? -3.085 -6.122 23.928 1.00 41.97 278 VAL A CA 1
ATOM 2189 C C . VAL A 1 278 ? -3.953 -5.957 22.680 1.00 41.97 278 VAL A C 1
ATOM 2191 O O . VAL A 1 278 ? -4.537 -4.897 22.504 1.00 41.97 278 VAL A O 1
ATOM 2194 N N . TYR A 1 279 ? -4.112 -6.984 21.831 1.00 48.09 279 TYR A N 1
ATOM 2195 C CA . TYR A 1 279 ? -5.166 -7.011 20.788 1.00 48.09 279 TYR A CA 1
ATOM 2196 C C . TYR A 1 279 ? -6.577 -7.069 21.416 1.00 48.09 279 TYR A C 1
ATOM 2198 O O . TYR A 1 279 ? -7.436 -7.866 21.054 1.00 48.09 279 TYR A O 1
ATOM 2206 N N . GLN A 1 280 ? -6.810 -6.246 22.429 1.00 44.53 280 GLN A N 1
ATOM 2207 C CA . GLN A 1 280 ? -8.104 -5.794 22.848 1.00 44.53 280 GLN A CA 1
ATOM 2208 C C . GLN A 1 280 ? -8.515 -4.768 21.811 1.00 44.53 280 GLN A C 1
ATOM 2210 O O . GLN A 1 280 ? -7.833 -3.771 21.596 1.00 44.53 280 GLN A O 1
ATOM 2215 N N . PHE A 1 281 ? -9.652 -5.022 21.192 1.00 46.09 281 PHE A N 1
ATOM 2216 C CA . PHE A 1 281 ? -10.426 -4.002 20.519 1.00 46.09 281 PHE A CA 1
ATOM 2217 C C . PHE A 1 281 ? -10.687 -2.874 21.499 1.00 46.09 281 PHE A C 1
ATOM 2219 O O . PHE A 1 281 ? -11.633 -2.932 22.267 1.00 46.09 281 PHE A O 1
ATOM 2226 N N . ALA A 1 282 ? -9.844 -1.868 21.549 1.00 43.94 282 ALA A N 1
ATOM 2227 C CA . ALA A 1 282 ? -10.117 -0.752 22.414 1.00 43.94 282 ALA A CA 1
ATOM 2228 C C . ALA A 1 282 ? -10.908 0.273 21.602 1.00 43.94 282 ALA A C 1
ATOM 2230 O O . ALA A 1 282 ? -10.618 0.490 20.429 1.00 43.94 282 ALA A O 1
ATOM 2231 N N . HIS A 1 283 ? -11.946 0.848 22.200 1.00 52.53 283 HIS A N 1
ATOM 2232 C CA . HIS A 1 283 ? -12.712 1.915 21.575 1.00 52.53 283 HIS A CA 1
ATOM 2233 C C . HIS A 1 283 ? -12.367 3.237 22.254 1.00 52.53 283 HIS A C 1
ATOM 2235 O O . HIS A 1 283 ? -12.485 3.358 23.474 1.00 52.53 283 HIS A O 1
ATOM 2241 N N . LEU A 1 284 ? -11.941 4.231 21.475 1.00 44.06 284 LEU A N 1
ATOM 2242 C CA . LEU A 1 284 ? -11.845 5.604 21.960 1.00 44.06 284 LEU A CA 1
ATOM 2243 C C . LEU A 1 284 ? -13.195 6.279 21.731 1.00 44.06 284 LEU A C 1
ATOM 2245 O O . LEU A 1 284 ? -13.639 6.384 20.590 1.00 44.06 284 LEU A O 1
ATOM 2249 N N . LYS A 1 285 ? -13.845 6.784 22.789 1.00 46.97 285 LYS A N 1
ATOM 2250 C CA . LYS A 1 285 ? -14.874 7.815 22.580 1.00 46.97 285 LYS A CA 1
ATOM 2251 C C . LYS A 1 285 ? -14.174 9.010 21.945 1.00 46.97 285 LYS A C 1
ATOM 2253 O O . LYS A 1 285 ? -13.202 9.472 22.532 1.00 46.97 285 LYS A O 1
ATOM 2258 N N . GLN A 1 286 ? -14.693 9.526 20.830 1.00 42.84 286 GLN A N 1
ATOM 2259 C CA . GLN A 1 286 ? -14.176 10.673 20.057 1.00 42.84 286 GLN A CA 1
ATOM 2260 C C . GLN A 1 286 ? -13.618 11.854 20.898 1.00 42.84 286 GLN A C 1
ATOM 2262 O O . GLN A 1 286 ? -12.751 12.582 20.433 1.00 42.84 286 GLN A O 1
ATOM 2267 N N . ASN A 1 287 ? -14.045 11.995 22.160 1.00 44.28 287 ASN A N 1
ATOM 2268 C CA . ASN A 1 287 ? -13.616 13.009 23.129 1.00 44.28 287 ASN A CA 1
ATOM 2269 C C . ASN A 1 287 ? -12.528 12.554 24.138 1.00 44.28 287 ASN A C 1
ATOM 2271 O O . ASN A 1 287 ? -12.495 13.057 25.259 1.00 44.28 287 ASN A O 1
ATOM 2275 N N . GLY A 1 288 ? -11.662 11.592 23.799 1.00 47.81 288 GLY A N 1
ATOM 2276 C CA . GLY A 1 288 ? -10.486 11.256 24.622 1.00 47.81 288 GLY A CA 1
ATOM 2277 C C . GLY A 1 288 ? -10.774 10.465 25.908 1.00 47.81 288 GLY A C 1
ATOM 2278 O O . GLY A 1 288 ? -10.030 10.573 26.881 1.00 47.81 288 GLY A O 1
ATOM 2279 N N . GLY A 1 289 ? -11.857 9.679 25.938 1.00 52.72 289 GLY A N 1
ATOM 2280 C CA . GLY A 1 289 ? -12.133 8.759 27.052 1.00 52.72 289 GLY A CA 1
ATOM 2281 C C . GLY A 1 289 ? -11.109 7.611 27.145 1.00 52.72 289 GLY A C 1
ATOM 2282 O O . GLY A 1 289 ? -10.411 7.347 26.168 1.00 52.72 289 GLY A O 1
ATOM 2283 N N . PRO A 1 290 ? -11.008 6.904 28.288 1.00 54.50 290 PRO A N 1
ATOM 2284 C CA . PRO A 1 290 ? -10.081 5.784 28.429 1.00 54.50 290 PRO A CA 1
ATOM 2285 C C . PRO A 1 290 ? -10.423 4.653 27.453 1.00 54.50 290 PRO A C 1
ATOM 2287 O O . PRO A 1 290 ? -11.595 4.370 27.201 1.00 54.50 290 PRO A O 1
ATOM 2290 N N . TRP A 1 291 ? -9.387 3.983 26.954 1.00 56.56 291 TRP A N 1
ATOM 2291 C CA . TRP A 1 291 ? -9.497 2.781 26.135 1.00 56.56 291 TRP A CA 1
ATOM 2292 C C . TRP A 1 291 ? -10.228 1.679 26.891 1.00 56.56 291 TRP A C 1
ATOM 2294 O O . TRP A 1 291 ? -9.733 1.157 27.891 1.00 56.56 291 TRP A O 1
ATOM 2304 N N . THR A 1 292 ? -11.406 1.310 26.404 1.00 56.16 292 THR A N 1
ATOM 2305 C CA . THR A 1 292 ? -12.186 0.208 26.964 1.00 56.16 292 THR A CA 1
ATOM 2306 C C . THR A 1 292 ? -12.028 -1.032 26.088 1.00 56.16 292 THR A C 1
ATOM 2308 O O . THR A 1 292 ? -12.384 -0.996 24.912 1.00 56.16 292 THR A O 1
ATOM 2311 N N . PRO A 1 293 ? -11.485 -2.134 26.626 1.00 54.69 293 PRO A N 1
ATOM 2312 C CA . PRO A 1 293 ? -11.315 -3.384 25.892 1.00 54.69 293 PRO A CA 1
ATOM 2313 C C . PRO A 1 293 ? -12.659 -4.013 25.508 1.00 54.69 293 PRO A C 1
ATOM 2315 O O . PRO A 1 293 ? -13.444 -4.384 26.379 1.00 54.69 293 PRO A O 1
ATOM 2318 N N . ILE A 1 294 ? -12.903 -4.238 24.223 1.00 52.12 294 ILE A N 1
ATOM 2319 C CA . ILE A 1 294 ? -13.936 -5.144 23.727 1.00 52.12 294 ILE A CA 1
ATOM 2320 C C . ILE A 1 294 ? -13.286 -6.521 23.722 1.00 52.12 294 ILE A C 1
ATOM 2322 O O . ILE A 1 294 ? -12.545 -6.883 22.819 1.00 52.12 294 ILE A O 1
ATOM 2326 N N . ASN A 1 295 ? -13.565 -7.261 24.790 1.00 52.41 295 ASN A N 1
ATOM 2327 C CA . ASN A 1 295 ? -13.503 -8.715 24.849 1.00 52.41 295 ASN A CA 1
ATOM 2328 C C . ASN A 1 295 ? -12.130 -9.361 24.528 1.00 52.41 295 ASN A C 1
ATOM 2330 O O . ASN A 1 295 ? -11.703 -9.453 23.383 1.00 52.41 295 ASN A O 1
ATOM 2334 N N . LYS A 1 296 ? -11.460 -9.936 25.540 1.00 56.09 296 LYS A N 1
ATOM 2335 C CA . LYS A 1 296 ? -10.170 -10.662 25.407 1.00 56.09 296 LYS A CA 1
ATOM 2336 C C . LYS A 1 296 ? -10.277 -12.015 24.664 1.00 56.09 296 LYS A C 1
ATOM 2338 O O . LYS A 1 296 ? -9.497 -12.923 24.926 1.00 56.09 296 LYS A O 1
ATOM 2343 N N . GLN A 1 297 ? -11.280 -12.203 23.810 1.00 60.34 297 GLN A N 1
ATOM 2344 C CA . GLN A 1 297 ? -11.663 -13.523 23.303 1.00 60.34 297 GLN A CA 1
ATOM 2345 C C . GLN A 1 297 ? -10.773 -14.047 22.172 1.00 60.34 297 GLN A C 1
ATOM 2347 O O . GLN A 1 297 ? -10.644 -15.262 22.042 1.00 60.34 297 GLN A O 1
ATOM 2352 N N . LYS A 1 298 ? -10.180 -13.174 21.346 1.00 68.69 298 LYS A N 1
ATOM 2353 C CA . LYS A 1 298 ? -9.368 -13.590 20.193 1.00 68.69 298 LYS A CA 1
ATOM 2354 C C . LYS A 1 298 ? -8.371 -12.498 19.806 1.00 68.69 298 LYS A C 1
ATOM 2356 O O . LYS A 1 298 ? -8.736 -11.329 19.748 1.00 68.69 298 LYS A O 1
ATOM 2361 N N . PHE A 1 299 ? -7.125 -12.893 19.557 1.00 74.12 299 PHE A N 1
ATOM 2362 C CA . PHE A 1 299 ? -6.075 -12.018 19.030 1.00 74.12 299 PHE A CA 1
ATOM 2363 C C . PHE A 1 299 ? -6.151 -12.017 17.501 1.00 74.12 299 PHE A C 1
ATOM 2365 O O . PHE A 1 299 ? -6.355 -13.082 16.915 1.00 74.12 299 PHE A O 1
ATOM 2372 N N . LEU A 1 300 ? -5.980 -10.857 16.866 1.00 76.44 300 LEU A N 1
ATOM 2373 C CA . LEU A 1 300 ? -6.056 -10.698 15.411 1.00 76.44 300 LEU A CA 1
ATOM 2374 C C . LEU A 1 300 ? -4.707 -10.233 14.842 1.00 76.44 300 LEU A C 1
ATOM 2376 O O . LEU A 1 300 ? -3.976 -9.540 15.537 1.00 76.44 300 LEU A O 1
ATOM 2380 N N . ASN A 1 301 ? -4.373 -10.636 13.618 1.00 79.00 301 ASN A N 1
ATOM 2381 C CA . ASN A 1 301 ? -3.209 -10.173 12.856 1.00 79.00 301 ASN A CA 1
ATOM 2382 C C . ASN A 1 301 ? -3.532 -8.968 11.966 1.00 79.00 301 ASN A C 1
ATOM 2384 O O . ASN A 1 301 ? -2.630 -8.187 11.690 1.00 79.00 301 ASN A O 1
ATOM 2388 N N . ASP A 1 302 ? -4.782 -8.870 11.518 1.00 81.94 302 ASP A N 1
ATOM 2389 C CA . ASP A 1 302 ? -5.292 -7.827 10.626 1.00 81.94 302 ASP A CA 1
ATOM 2390 C C . ASP A 1 302 ? -6.798 -7.659 10.877 1.00 81.94 302 ASP A C 1
ATOM 2392 O O . ASP A 1 302 ? -7.474 -8.602 11.336 1.00 81.94 302 ASP A O 1
ATOM 2396 N N . ILE A 1 303 ? -7.322 -6.471 10.595 1.00 81.75 303 ILE A N 1
ATOM 2397 C CA . ILE A 1 303 ? -8.715 -6.110 10.783 1.00 81.75 303 ILE A CA 1
ATOM 2398 C C . ILE A 1 303 ? -9.266 -5.218 9.673 1.00 81.75 303 ILE A C 1
ATOM 2400 O O . ILE A 1 303 ? -8.681 -4.224 9.263 1.00 81.75 303 ILE A O 1
ATOM 2404 N N . ALA A 1 304 ? -10.506 -5.500 9.288 1.00 83.06 304 ALA A N 1
ATOM 2405 C CA . ALA A 1 304 ? -11.262 -4.665 8.378 1.00 83.06 304 ALA A CA 1
ATOM 2406 C C . ALA A 1 304 ? -12.717 -4.529 8.819 1.00 83.06 304 ALA A C 1
ATOM 2408 O O . ALA A 1 304 ? -13.255 -5.310 9.609 1.00 83.06 304 ALA A O 1
ATOM 2409 N N . MET A 1 305 ? -13.389 -3.506 8.303 1.00 78.69 305 MET A N 1
ATOM 2410 C CA . MET A 1 305 ? -14.764 -3.226 8.674 1.00 78.69 305 MET A CA 1
ATOM 2411 C C . MET A 1 305 ? -15.554 -2.649 7.510 1.00 78.69 305 MET A C 1
ATOM 2413 O O . MET A 1 305 ? -15.087 -1.772 6.794 1.00 78.69 305 MET A O 1
ATOM 2417 N N . SER A 1 306 ? -16.785 -3.133 7.355 1.00 76.44 306 SER A N 1
ATOM 2418 C CA . SER A 1 306 ? -17.740 -2.559 6.400 1.00 76.44 306 SER A CA 1
ATOM 2419 C C . SER A 1 306 ? -18.271 -1.204 6.871 1.00 76.44 306 SER A C 1
ATOM 2421 O O . SER A 1 306 ? -18.334 -0.929 8.070 1.00 76.44 306 SER A O 1
ATOM 2423 N N . GLN A 1 307 ? -18.823 -0.414 5.948 1.00 73.69 307 GLN A N 1
ATOM 2424 C CA . GLN A 1 307 ? -19.538 0.830 6.280 1.00 73.69 307 GLN A CA 1
ATOM 2425 C C . GLN A 1 307 ? -20.748 0.621 7.208 1.00 73.69 307 GLN A C 1
ATOM 2427 O O . GLN A 1 307 ? -21.179 1.547 7.889 1.00 73.69 307 GLN A O 1
ATOM 2432 N N . LYS A 1 308 ? -21.282 -0.605 7.282 1.00 72.75 308 LYS A N 1
ATOM 2433 C CA . LYS A 1 308 ? -22.352 -0.992 8.218 1.00 72.75 308 LYS A CA 1
ATOM 2434 C C . LYS A 1 308 ? -21.836 -1.299 9.633 1.00 72.75 308 LYS A C 1
ATOM 2436 O O . LYS A 1 308 ? -22.604 -1.748 10.480 1.00 72.75 308 LYS A O 1
ATOM 2441 N N . GLY A 1 309 ? -20.539 -1.126 9.891 1.00 71.44 309 GLY A N 1
ATOM 2442 C CA . GLY A 1 309 ? -19.919 -1.387 11.189 1.00 71.44 309 GLY A CA 1
ATOM 2443 C C . GLY A 1 309 ? -19.757 -2.875 11.515 1.00 71.44 309 GLY A C 1
ATOM 2444 O O . GLY A 1 309 ? -19.651 -3.242 12.688 1.00 71.44 309 GLY A O 1
ATOM 2445 N N . ILE A 1 310 ? -19.785 -3.754 10.511 1.00 75.81 310 ILE A N 1
ATOM 2446 C CA . ILE A 1 310 ? -19.499 -5.184 10.698 1.00 75.81 310 ILE A CA 1
ATOM 2447 C C . ILE A 1 310 ? -17.990 -5.378 10.596 1.00 75.81 310 ILE A C 1
ATOM 2449 O O . ILE A 1 310 ? -17.430 -5.162 9.518 1.00 75.81 310 ILE A O 1
ATOM 2453 N N . ALA A 1 311 ? -17.370 -5.771 11.710 1.00 80.12 311 ALA A N 1
ATOM 2454 C CA . ALA A 1 311 ? -15.939 -6.015 11.811 1.00 80.12 311 ALA A CA 1
ATOM 2455 C C . ALA A 1 311 ? -15.594 -7.464 11.451 1.00 80.12 311 ALA A C 1
ATOM 2457 O O . ALA A 1 311 ? -16.266 -8.410 11.877 1.00 80.12 311 ALA A O 1
ATOM 2458 N N . TRP A 1 312 ? -14.511 -7.602 10.705 1.00 86.69 312 TRP A N 1
ATOM 2459 C CA . TRP A 1 312 ? -13.898 -8.849 10.287 1.00 86.69 312 TRP A CA 1
ATOM 2460 C C . TRP A 1 312 ? -12.410 -8.785 10.583 1.00 86.69 312 TRP A C 1
ATOM 2462 O O . TRP A 1 312 ? -11.827 -7.711 10.551 1.00 86.69 312 TRP A O 1
ATOM 2472 N N . GLY A 1 313 ? -11.782 -9.917 10.849 1.00 85.88 313 GLY A N 1
ATOM 2473 C CA . GLY A 1 313 ? -10.349 -9.955 11.090 1.00 85.88 313 GLY A CA 1
ATOM 2474 C C . GLY A 1 313 ? -9.748 -11.307 10.783 1.00 85.88 313 GLY A C 1
ATOM 2475 O O . GLY A 1 313 ? -10.456 -12.268 10.490 1.00 85.88 313 GLY A O 1
ATOM 2476 N N . ILE A 1 314 ? -8.431 -11.381 10.881 1.00 86.88 314 ILE A N 1
ATOM 2477 C CA . ILE A 1 314 ? -7.670 -12.619 10.716 1.00 86.88 314 ILE A CA 1
ATOM 2478 C C . ILE A 1 314 ? -7.130 -13.003 12.080 1.00 86.88 314 ILE A C 1
ATOM 2480 O O . ILE A 1 314 ? -6.430 -12.202 12.691 1.00 86.88 314 ILE A O 1
ATOM 2484 N N . SER A 1 315 ? -7.436 -14.194 12.595 1.00 85.12 315 SER A N 1
ATOM 2485 C CA . SER A 1 315 ? -6.933 -14.572 13.913 1.00 85.12 315 SER A CA 1
ATOM 2486 C C . SER A 1 315 ? -5.452 -14.913 13.930 1.00 85.12 315 SER A C 1
ATOM 2488 O O . SER A 1 315 ? -4.906 -15.563 13.043 1.00 85.12 315 SER A O 1
ATOM 2490 N N . ARG A 1 316 ? -4.792 -14.468 14.996 1.00 79.62 316 ARG A N 1
ATOM 2491 C CA . ARG A 1 316 ? -3.371 -14.689 15.223 1.00 79.62 316 ARG A CA 1
ATOM 2492 C C . ARG A 1 316 ? -3.119 -16.142 15.616 1.00 79.62 316 ARG A C 1
ATOM 2494 O O . ARG A 1 316 ? -3.631 -16.610 16.631 1.00 79.62 316 ARG A O 1
ATOM 2501 N N . GLY A 1 317 ? -2.273 -16.819 14.844 1.00 80.94 317 GLY A N 1
ATOM 2502 C CA . GLY A 1 317 ? -1.774 -18.170 15.121 1.00 80.94 317 GLY A CA 1
ATOM 2503 C C . GLY A 1 317 ? -2.396 -19.258 14.247 1.00 80.94 317 GLY A C 1
ATOM 2504 O O . GLY A 1 317 ? -1.685 -20.173 13.844 1.00 80.94 317 GLY A O 1
ATOM 2505 N N . ASP A 1 318 ? -3.685 -19.150 13.921 1.00 86.88 318 ASP A N 1
ATOM 2506 C CA . ASP A 1 318 ? -4.374 -20.049 12.982 1.00 86.88 318 ASP A CA 1
ATOM 2507 C C . ASP A 1 318 ? -4.632 -19.403 11.604 1.00 86.88 318 ASP A C 1
ATOM 2509 O O . ASP A 1 318 ? -4.898 -20.131 10.646 1.00 86.88 318 ASP A O 1
ATOM 2513 N N . ASP A 1 319 ? -4.486 -18.074 11.495 1.00 89.44 319 ASP A N 1
ATOM 2514 C CA . ASP A 1 319 ? -4.655 -17.255 10.284 1.00 89.44 319 ASP A CA 1
ATOM 2515 C C . ASP A 1 319 ? -6.054 -17.373 9.654 1.00 89.44 319 ASP A C 1
ATOM 2517 O O . ASP A 1 319 ? -6.241 -17.195 8.450 1.00 89.44 319 ASP A O 1
ATOM 2521 N N . VAL A 1 320 ? -7.052 -17.695 10.481 1.00 90.88 320 VAL A N 1
ATOM 2522 C CA . VAL A 1 320 ? -8.436 -17.913 10.050 1.00 90.88 320 VAL A CA 1
ATOM 2523 C C . VAL A 1 320 ? -9.193 -16.591 10.010 1.00 90.88 320 VAL A C 1
ATOM 2525 O O . VAL A 1 320 ? -9.152 -15.802 10.957 1.00 90.88 320 VAL A O 1
ATOM 2528 N N . VAL A 1 321 ? -9.941 -16.367 8.930 1.00 90.44 321 VAL A N 1
ATOM 2529 C CA . VAL A 1 321 ? -10.879 -15.244 8.845 1.00 90.44 321 VAL A CA 1
ATOM 2530 C C . VAL A 1 321 ? -11.964 -15.409 9.899 1.00 90.44 321 VAL A C 1
ATOM 2532 O O . VAL A 1 321 ? -12.524 -16.486 10.087 1.00 90.44 321 VAL A O 1
ATOM 2535 N N . CYS A 1 322 ? -12.282 -14.336 10.604 1.00 88.25 322 CYS A N 1
ATOM 2536 C CA . CYS A 1 322 ? -13.300 -14.328 11.633 1.00 88.25 322 CYS A CA 1
ATOM 2537 C C . CYS A 1 322 ? -14.150 -13.064 11.561 1.00 88.25 322 CYS A C 1
ATOM 2539 O O . CYS A 1 322 ? -13.706 -12.008 11.114 1.00 88.25 322 CYS A O 1
ATOM 2541 N N . LYS A 1 323 ? -15.396 -13.188 12.005 1.00 88.19 323 LYS A N 1
ATOM 2542 C CA . LYS A 1 323 ? -16.392 -12.120 12.005 1.00 88.19 323 LYS A CA 1
ATOM 2543 C C . LYS A 1 323 ? -16.828 -11.832 13.429 1.00 88.19 323 LYS A C 1
ATOM 2545 O O . LYS A 1 323 ? -17.057 -12.763 14.205 1.00 88.19 323 LYS A O 1
ATOM 2550 N N . TYR A 1 324 ? -16.975 -10.555 13.769 1.00 82.88 324 TYR A N 1
ATOM 2551 C CA . TYR A 1 324 ? -17.554 -10.166 15.049 1.00 82.88 324 TYR A CA 1
ATOM 2552 C C . TYR A 1 324 ? -19.077 -10.150 14.968 1.00 82.88 324 TYR A C 1
ATOM 2554 O O . TYR A 1 324 ? -19.679 -9.274 14.342 1.00 82.88 324 TYR A O 1
ATOM 2562 N N . GLU A 1 325 ? -19.712 -11.106 15.633 1.00 80.56 325 GLU A N 1
ATOM 2563 C CA . GLU A 1 325 ? -21.162 -11.231 15.675 1.00 80.56 325 GLU A CA 1
ATOM 2564 C C . GLU A 1 325 ? -21.632 -11.755 17.031 1.00 80.56 325 GLU A C 1
ATOM 2566 O O . GLU A 1 325 ? -20.974 -12.564 17.683 1.00 80.56 325 GLU A O 1
ATOM 2571 N N . ASN A 1 326 ? -22.783 -11.259 17.493 1.00 80.44 326 ASN A N 1
ATOM 2572 C CA . ASN A 1 326 ? -23.379 -11.665 18.771 1.00 80.44 326 ASN A CA 1
ATOM 2573 C C . ASN A 1 326 ? -22.410 -11.542 19.969 1.00 80.44 326 ASN A C 1
ATOM 2575 O O . ASN A 1 326 ? -22.407 -12.376 20.872 1.00 80.44 326 ASN A O 1
ATOM 2579 N N . GLY A 1 327 ? -21.562 -10.506 19.957 1.00 74.12 327 GLY A N 1
ATOM 2580 C CA . GLY A 1 327 ? -20.611 -10.211 21.032 1.00 74.12 327 GLY A CA 1
ATOM 2581 C C . GLY A 1 327 ? -19.354 -11.088 21.061 1.00 74.12 327 GLY A C 1
ATOM 2582 O O . GLY A 1 327 ? -18.602 -11.012 22.032 1.00 74.12 327 GLY A O 1
ATOM 2583 N N . LYS A 1 328 ? -19.114 -11.916 20.037 1.00 79.50 328 LYS A N 1
ATOM 2584 C CA . LYS A 1 328 ? -17.958 -12.818 19.957 1.00 79.50 328 LYS A CA 1
ATOM 2585 C C . LYS A 1 328 ? -17.394 -12.914 18.540 1.00 79.50 328 LYS A C 1
ATOM 2587 O O . LYS A 1 328 ? -18.058 -12.568 17.568 1.00 79.50 328 LYS A O 1
ATOM 2592 N N . TRP A 1 329 ? -16.168 -13.417 18.432 1.00 82.94 329 TRP A N 1
ATOM 2593 C CA . TRP A 1 329 ? -15.553 -13.754 17.148 1.00 82.94 329 TRP A CA 1
ATOM 2594 C C . TRP A 1 329 ? -15.946 -15.166 16.719 1.00 82.94 329 TRP A C 1
ATOM 2596 O O . TRP A 1 329 ? -15.676 -16.126 17.443 1.00 82.94 329 TRP A O 1
ATOM 2606 N N . ALA A 1 330 ? -16.564 -15.292 15.548 1.00 87.88 330 ALA A N 1
ATOM 2607 C CA . ALA A 1 330 ? -16.864 -16.566 14.903 1.00 87.88 330 ALA A CA 1
ATOM 2608 C C . ALA A 1 330 ? -15.879 -16.815 13.752 1.00 87.88 330 ALA A C 1
ATOM 2610 O O . ALA A 1 330 ? -15.590 -15.897 12.988 1.00 87.88 330 ALA A O 1
ATOM 2611 N N . ASN A 1 331 ? -15.349 -18.035 13.639 1.00 90.81 331 ASN A N 1
ATOM 2612 C CA . ASN A 1 331 ? -14.448 -18.418 12.549 1.00 90.81 331 ASN A CA 1
ATOM 2613 C C . ASN A 1 331 ? -15.231 -18.677 11.254 1.00 90.81 331 ASN A C 1
ATOM 2615 O O . ASN A 1 331 ? -16.274 -19.324 11.283 1.00 90.81 331 ASN A O 1
ATOM 2619 N N . HIS A 1 332 ? -14.661 -18.237 10.137 1.00 89.56 332 HIS A N 1
ATOM 2620 C CA . HIS A 1 332 ? -15.160 -18.378 8.774 1.00 89.56 332 HIS A CA 1
ATOM 2621 C C . HIS A 1 332 ? -14.088 -19.070 7.922 1.00 89.56 332 HIS A C 1
ATOM 2623 O O . HIS A 1 332 ? -13.175 -18.442 7.387 1.00 89.56 332 HIS A O 1
ATOM 2629 N N . THR A 1 333 ? -14.154 -20.401 7.859 1.00 86.81 333 THR A N 1
ATOM 2630 C CA . THR A 1 333 ? -13.135 -21.247 7.212 1.00 86.81 333 THR A CA 1
ATOM 2631 C C . THR A 1 333 ? -13.227 -21.271 5.689 1.00 86.81 333 THR A C 1
ATOM 2633 O O . THR A 1 333 ? -12.307 -21.749 5.032 1.00 86.81 333 THR A O 1
ATOM 2636 N N . GLU A 1 334 ? -14.320 -20.770 5.116 1.00 84.88 334 GLU A N 1
ATOM 2637 C CA . GLU A 1 334 ? -14.558 -20.732 3.671 1.00 84.88 334 GLU A CA 1
ATOM 2638 C C . GLU A 1 334 ? -13.504 -19.920 2.892 1.00 84.88 334 GLU A C 1
ATOM 2640 O O . GLU A 1 334 ? -13.274 -20.198 1.715 1.00 84.88 334 GLU A O 1
ATOM 2645 N N . TYR A 1 335 ? -12.813 -18.988 3.558 1.00 83.00 335 TYR A N 1
ATOM 2646 C CA . TYR A 1 335 ? -11.733 -18.165 2.995 1.00 83.00 335 TYR A CA 1
ATOM 2647 C C . TYR A 1 335 ? -10.340 -18.811 3.097 1.00 83.00 335 TYR A C 1
ATOM 2649 O O . TYR A 1 335 ? -9.354 -18.222 2.655 1.00 83.00 335 TYR A O 1
ATOM 2657 N N . GLY A 1 336 ? -10.230 -20.002 3.697 1.00 85.00 336 GLY A N 1
ATOM 2658 C CA . GLY A 1 336 ? -8.941 -20.620 4.002 1.00 85.00 336 GLY A CA 1
ATOM 2659 C C . GLY A 1 336 ? -8.127 -19.808 5.016 1.00 85.00 336 GLY A C 1
ATOM 2660 O O . GLY A 1 336 ? -8.685 -19.170 5.912 1.00 85.00 336 GLY A O 1
ATOM 2661 N N . LYS A 1 337 ? -6.797 -19.864 4.891 1.00 89.88 337 LYS A N 1
ATOM 2662 C CA . LYS A 1 337 ? -5.876 -19.028 5.671 1.00 89.88 337 LYS A CA 1
ATOM 2663 C C . LYS A 1 337 ? -5.581 -17.739 4.919 1.00 89.88 337 LYS A C 1
ATOM 2665 O O . LYS A 1 337 ? -5.331 -17.781 3.717 1.00 89.88 337 LYS A O 1
ATOM 2670 N N . ALA A 1 338 ? -5.564 -16.617 5.625 1.00 90.00 338 ALA A N 1
ATOM 2671 C CA . ALA A 1 338 ? -5.372 -15.302 5.026 1.00 90.00 338 ALA A CA 1
ATOM 2672 C C . ALA A 1 338 ? -4.214 -14.537 5.678 1.00 90.00 338 ALA A C 1
ATOM 2674 O O . ALA A 1 338 ? -3.924 -14.711 6.860 1.00 90.00 338 ALA A O 1
ATOM 2675 N N . GLU A 1 339 ? -3.572 -13.668 4.901 1.00 88.81 339 GLU A N 1
ATOM 2676 C CA . GLU A 1 339 ? -2.569 -12.714 5.386 1.00 88.81 339 GLU A CA 1
ATOM 2677 C C . GLU A 1 339 ? -3.123 -11.303 5.519 1.00 88.81 339 GLU A C 1
ATOM 2679 O O . GLU A 1 339 ? -2.674 -10.556 6.389 1.00 88.81 339 GLU A O 1
ATOM 2684 N N . ARG A 1 340 ? -4.072 -10.943 4.648 1.00 90.25 340 ARG A N 1
ATOM 2685 C CA . ARG A 1 340 ? -4.731 -9.639 4.655 1.00 90.25 340 ARG A CA 1
ATOM 2686 C C . ARG A 1 340 ? -6.219 -9.749 4.418 1.00 90.25 340 ARG A C 1
ATOM 2688 O O . ARG A 1 340 ? -6.660 -10.664 3.715 1.00 90.25 340 ARG A O 1
ATOM 2695 N N . ILE A 1 341 ? -6.976 -8.814 4.977 1.00 90.44 341 ILE A N 1
ATOM 2696 C CA . ILE A 1 341 ? -8.429 -8.759 4.846 1.00 90.44 341 ILE A CA 1
ATOM 2697 C C . ILE A 1 341 ? -8.909 -7.346 4.526 1.00 90.44 341 ILE A C 1
ATOM 2699 O O . ILE A 1 341 ? -8.474 -6.373 5.122 1.00 90.44 341 ILE A O 1
ATOM 2703 N N . ALA A 1 342 ? -9.875 -7.238 3.620 1.00 90.81 342 ALA A N 1
ATOM 2704 C CA . ALA A 1 342 ? -10.636 -6.017 3.417 1.00 90.81 342 ALA A CA 1
ATOM 2705 C C . ALA A 1 342 ? -12.124 -6.326 3.281 1.00 90.81 342 ALA A C 1
ATOM 2707 O O . ALA A 1 342 ? -12.528 -7.431 2.914 1.00 90.81 342 ALA A O 1
ATOM 2708 N N . VAL A 1 343 ? -12.955 -5.335 3.598 1.00 87.75 343 VAL A N 1
ATOM 2709 C CA . VAL A 1 343 ? -14.410 -5.471 3.553 1.00 87.75 343 VAL A CA 1
ATOM 2710 C C . VAL A 1 343 ? -14.981 -4.343 2.713 1.00 87.75 343 VAL A C 1
ATOM 2712 O O . VAL A 1 343 ? -14.708 -3.172 2.965 1.00 87.75 343 VAL A O 1
ATOM 2715 N N . SER A 1 344 ? -15.786 -4.696 1.715 1.00 84.94 344 SER A N 1
ATOM 2716 C CA . SER A 1 344 ? -16.453 -3.728 0.854 1.00 84.94 344 SER A CA 1
ATOM 2717 C C . SER A 1 344 ? -17.475 -2.894 1.637 1.00 84.94 344 SER A C 1
ATOM 2719 O O . SER A 1 344 ? -17.989 -3.324 2.680 1.00 84.94 344 SER A O 1
ATOM 2721 N N . PRO A 1 345 ? -17.877 -1.727 1.105 1.00 79.50 345 PRO A N 1
ATOM 2722 C CA . PRO A 1 345 ? -18.997 -0.963 1.650 1.00 79.50 345 PRO A CA 1
ATOM 2723 C C . PRO A 1 345 ? -20.290 -1.778 1.821 1.00 79.50 345 PRO A C 1
ATOM 2725 O O . PRO A 1 345 ? -21.036 -1.578 2.783 1.00 79.50 345 PRO A O 1
ATOM 2728 N N . THR A 1 346 ? -20.547 -2.734 0.922 1.00 77.38 346 THR A N 1
ATOM 2729 C CA . THR A 1 346 ? -21.741 -3.592 0.960 1.00 77.38 346 THR A CA 1
ATOM 2730 C C . THR A 1 346 ? -21.647 -4.712 2.001 1.00 77.38 346 THR A C 1
ATOM 2732 O O . THR A 1 346 ? -22.693 -5.221 2.424 1.00 77.38 346 THR A O 1
ATOM 2735 N N . GLY A 1 347 ? -20.437 -5.016 2.485 1.00 79.94 347 GLY A N 1
ATOM 2736 C CA . GLY A 1 347 ? -20.152 -6.023 3.508 1.00 79.94 347 GLY A CA 1
ATOM 2737 C C . GLY A 1 347 ? -19.527 -7.313 2.978 1.00 79.94 347 GLY A C 1
ATOM 2738 O O . GLY A 1 347 ? -19.439 -8.284 3.727 1.00 79.94 347 GLY A O 1
ATOM 2739 N N . GLU A 1 348 ? -19.115 -7.340 1.712 1.00 86.25 348 GLU A N 1
AT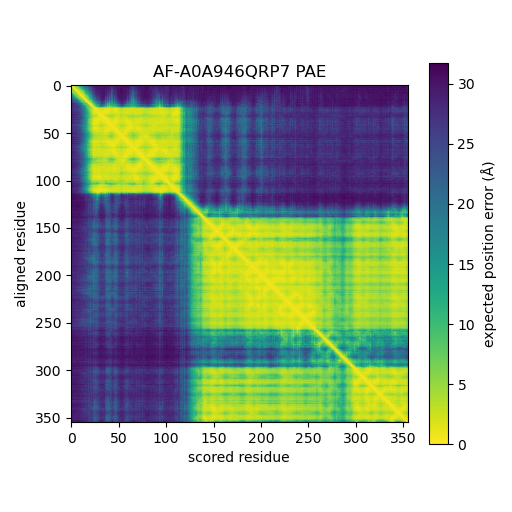OM 2740 C CA . GLU A 1 348 ? -18.397 -8.473 1.130 1.00 86.25 348 GLU A CA 1
ATOM 2741 C C . GLU A 1 348 ? -16.945 -8.486 1.608 1.00 86.25 348 GLU A C 1
ATOM 2743 O O . GLU A 1 348 ? -16.282 -7.452 1.622 1.00 86.25 348 GLU A O 1
ATOM 2748 N N . VAL A 1 349 ? -16.447 -9.660 1.979 1.00 89.44 349 VAL A N 1
ATOM 2749 C CA . VAL A 1 349 ? -15.075 -9.847 2.461 1.00 89.44 349 VAL A CA 1
ATOM 2750 C C . VAL A 1 349 ? -14.183 -10.250 1.302 1.00 89.44 349 VAL A C 1
ATOM 2752 O O . VAL A 1 349 ? -14.604 -11.046 0.467 1.00 89.44 349 VAL A O 1
ATOM 2755 N N . TYR A 1 350 ? -12.970 -9.710 1.275 1.00 90.69 350 TYR A N 1
ATOM 2756 C CA . TYR A 1 350 ? -11.910 -10.047 0.336 1.00 90.69 350 TYR A CA 1
ATOM 2757 C C . TYR A 1 350 ? -10.634 -10.316 1.122 1.00 90.69 350 TYR A C 1
ATOM 2759 O O . TYR A 1 350 ? -10.340 -9.604 2.084 1.00 90.69 350 TYR A O 1
ATOM 2767 N N . THR A 1 351 ? -9.877 -11.333 0.725 1.00 91.19 351 THR A N 1
ATOM 2768 C CA . THR A 1 351 ? -8.642 -11.706 1.421 1.00 91.19 351 THR A CA 1
ATOM 2769 C C . THR A 1 351 ? -7.481 -11.890 0.468 1.00 91.19 351 THR A C 1
ATOM 2771 O O . THR A 1 351 ? -7.672 -12.288 -0.677 1.00 91.19 351 THR A O 1
ATOM 2774 N N . ILE A 1 352 ? -6.267 -11.643 0.958 1.00 89.44 352 ILE A N 1
ATOM 2775 C CA . ILE A 1 352 ? -5.053 -12.203 0.359 1.00 89.44 352 ILE A CA 1
ATOM 2776 C C . ILE A 1 352 ? -4.780 -13.527 1.070 1.00 89.44 352 ILE A C 1
ATOM 2778 O O . ILE A 1 352 ? -4.654 -13.561 2.296 1.00 89.44 352 ILE A O 1
ATOM 2782 N N . VAL A 1 353 ? -4.746 -14.617 0.309 1.00 83.88 353 VAL A N 1
ATOM 2783 C CA . VAL A 1 353 ? -4.547 -15.976 0.827 1.00 83.88 353 VAL A CA 1
ATOM 2784 C C . VAL A 1 353 ? -3.094 -16.165 1.245 1.00 83.88 353 VAL A C 1
ATOM 2786 O O . VAL A 1 353 ? -2.182 -15.742 0.539 1.00 83.88 353 VAL A O 1
ATOM 2789 N N . LYS A 1 354 ? -2.893 -16.844 2.375 1.00 78.12 354 LYS A N 1
ATOM 2790 C CA . LYS A 1 354 ? -1.575 -17.274 2.841 1.00 78.12 354 LYS A CA 1
ATOM 2791 C C . LYS A 1 354 ? -1.148 -18.532 2.091 1.00 78.12 354 LYS A C 1
ATOM 2793 O O . LYS A 1 354 ? -1.892 -19.515 2.105 1.00 78.12 354 LYS A O 1
ATOM 2798 N N . GLU A 1 355 ? 0.004 -18.478 1.425 1.00 65.81 355 GLU A N 1
ATOM 2799 C CA . GLU A 1 355 ? 0.543 -19.607 0.648 1.00 65.81 355 GLU A CA 1
ATOM 2800 C C . GLU A 1 355 ? 0.998 -20.792 1.506 1.00 65.81 355 GLU A C 1
ATOM 2802 O O . GLU A 1 355 ? 1.523 -20.577 2.627 1.00 65.81 355 GLU A O 1
#

Secondary structure (DSSP, 8-state):
--------------------------EEEEETT--EEEEEEETTEEEEEEEETTTEEEEEEEEEETTEEEEEEEE-TTSS---EEEEEEEEEETTEEEEEEESS-----EEEE--S-----TTSPP--SS-SPEEPSSTTEEE-TTEEEEEE-SSEEEEEETTTEEEEEETTT---EEEESSS-EEEEEE-TTS-EEEEETTS-EEEE-SSSEEE----SEEEEEE-TTS-EEEEETT-EEEEEETTTTEEEEEEE-SS-EEEEEEETTEEEEEESS---EEEEETTT---EEE-TT--EEEEEE-TT--EEEEETTT-BEEEEETTEEEE-GGG-BEEEEEE-TTS-EEEEEP-

Sequence (355 aa):
MKNILRFSIFIVISICCPFMSVSQLTGIWTDNGGATYRIRQIENQIFWSMDARPRVLNVFYGVIAGDVITGRWADVPDGRLNGSGTLALKVENQNRMVKLGSEGNYGATVWTRTGNNTTQGPDDPPINPPDPPTLTSSPNALKIPGAVDLAISNTDIWIGHGEYGIYRIPLSTRQPVTFDNTVMAKHIAVDQNNRPWIVSSDQIVYYHDGNTWIKTNSSQCKTICIDKNNVAWTIDYGWWVKYFDGSTQEWKAVVKMDGRAMEVIDKDNMIHVGSWDVYQFAHLKQNGGPWTPINKQKFLNDIAMSQKGIAWGISRGDDVVCKYENGKWANHTEYGKAERIAVSPTGEVYTIVKE

Foldseek 3Di:
DDDDDDDDDDDPPPPPPPPQPDQQQQAWKAFPVRWIWGWHDDPQKIKIWIDPPQAFTKIWIWGHDRQKTKTKMFTDPNYPDTDIWIWMWGRPDNFKIATPDIDTDDPTGIMGGDPPDPPDDPPDDDPDPFDQWDQDPQFQAIADPQFQAWEDEPFWIWTFHQQQGIWIQGPVVSTIDDPDRSWGFNEWEAFNVRWIWGLTPQQFIWIQPPPGIDTAPDARFQYWYAALVRWIWTAHQQRFIWIQDPVVSDTDTQDHDPRFFHDWYDDPNWIFTAGDVDRFRFTANSNGDDTDGQDPAFHFQEWEAASNGWIWGQTPPLQFIWTDDPSDTDTDCSNPHFDYWYAYNVGRIHGHHDD

Mean predicted aligned error: 16.59 Å